Protein AF-A0A1V4Z3J7-F1 (afdb_monomer_lite)

Sequence (208 aa):
MDLIKDIVDILRKDWKLLAAVNVYYFGILLLGGLVALLRPDIQGYWLDVLAMGLKTGTLAPVGTAIEAGQVLNLALQIFRTNLINGTLVYITIPGLAFPPWAPIIGGWRALLWGMAFVVPYGNLTFGKLVFHYLTMLIEGEAYIIAIFACLRQIEALLWPSRFGESSRVTAYVRAIIDNFKLLIVVALILAVGAVYEA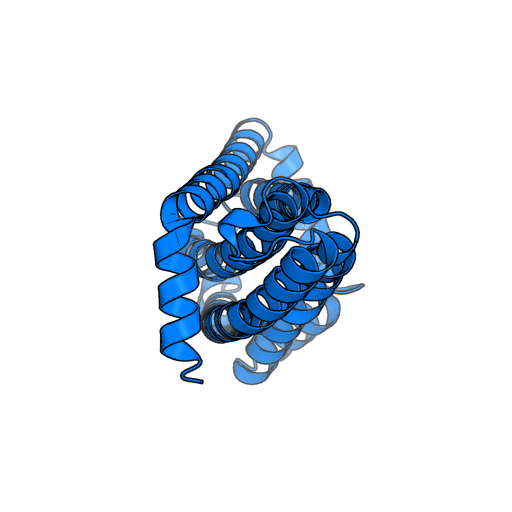LELLFVLMQP

Secondary structure (DSSP, 8-state):
--HHHHHHHHHHHTHHHHHHHHHHHHHHHHHHHHHHHH-HHHHHHHHHHHHHHHHSGGGHHHHHHHHHT-HHHHHHHHHHIIIIIIIIIIIIHHHHH-TTHHHHHHHHHHHHHHHHHSS-BTTB-HHHHHHHHHHHHHHHHHHHHHHHHHHHHHHHHH-GGGGT-S-HHHHHHHHHHHHHHHHHHHHHHHHHHHHHHHHHIIIIIT--

Radius of gyration: 18.12 Å; chains: 1; bounding box: 44×28×52 Å

Structure (mmCIF, N/CA/C/O backbone):
data_AF-A0A1V4Z3J7-F1
#
_entry.id   AF-A0A1V4Z3J7-F1
#
loop_
_atom_site.group_PDB
_atom_site.id
_atom_site.type_symbol
_atom_site.label_atom_id
_atom_site.label_alt_id
_atom_site.label_comp_id
_atom_site.label_asym_id
_atom_site.label_entity_id
_atom_site.label_seq_id
_atom_site.pdbx_PDB_ins_code
_atom_site.Cartn_x
_atom_site.Cartn_y
_atom_site.Cartn_z
_atom_site.occupancy
_atom_site.B_iso_or_equiv
_atom_site.auth_seq_id
_atom_site.auth_comp_id
_atom_site.auth_asym_id
_atom_site.auth_atom_id
_atom_site.pdbx_PDB_model_num
ATOM 1 N N . MET A 1 1 ? 1.601 -10.326 27.339 1.00 63.28 1 MET A N 1
ATOM 2 C CA . MET A 1 1 ? 0.893 -10.146 26.055 1.00 63.28 1 MET A CA 1
ATOM 3 C C . MET A 1 1 ? 1.658 -10.916 25.009 1.00 63.28 1 MET A C 1
ATOM 5 O O . MET A 1 1 ? 2.860 -10.713 24.903 1.00 63.28 1 MET A O 1
ATOM 9 N N . ASP A 1 2 ? 0.990 -11.823 24.311 1.00 90.06 2 ASP A N 1
ATOM 10 C CA . ASP A 1 2 ? 1.578 -12.552 23.192 1.00 90.06 2 ASP A CA 1
ATOM 11 C C . ASP A 1 2 ? 1.195 -11.801 21.912 1.00 90.06 2 ASP A C 1
ATOM 13 O O . ASP A 1 2 ? 0.043 -11.831 21.487 1.00 90.06 2 ASP A O 1
ATOM 17 N N . LEU A 1 3 ? 2.152 -11.057 21.353 1.00 92.44 3 LEU A N 1
ATOM 18 C CA . LEU A 1 3 ? 1.934 -10.198 20.188 1.00 92.44 3 LEU A CA 1
ATOM 19 C C . LEU A 1 3 ? 1.398 -10.985 18.984 1.00 92.44 3 LEU A C 1
ATOM 21 O O . LEU A 1 3 ? 0.527 -10.492 18.270 1.00 92.44 3 LEU A O 1
ATOM 25 N N . ILE A 1 4 ? 1.911 -12.199 18.764 1.00 94.38 4 ILE A N 1
ATOM 26 C CA . ILE A 1 4 ? 1.517 -13.032 17.625 1.00 94.38 4 ILE A CA 1
ATOM 27 C C . ILE A 1 4 ? 0.075 -13.484 17.814 1.00 94.38 4 ILE A C 1
ATOM 29 O O . ILE A 1 4 ? -0.738 -13.351 16.898 1.00 94.38 4 ILE A O 1
ATOM 33 N N . LYS A 1 5 ? -0.257 -13.968 19.014 1.00 95.31 5 LYS A N 1
ATOM 34 C CA . LYS A 1 5 ? -1.626 -14.364 19.344 1.00 95.31 5 LYS A CA 1
ATOM 35 C C . LYS A 1 5 ? -2.605 -13.200 19.174 1.00 95.31 5 LYS A C 1
ATOM 37 O O . LYS A 1 5 ? -3.633 -13.380 18.530 1.00 95.31 5 LYS A O 1
ATOM 42 N N . ASP A 1 6 ? -2.253 -12.010 19.661 1.00 94.88 6 ASP A N 1
ATOM 43 C CA . ASP A 1 6 ? -3.083 -10.808 19.522 1.00 94.88 6 ASP A CA 1
ATOM 44 C C . ASP A 1 6 ? -3.360 -10.470 18.045 1.00 94.88 6 ASP A C 1
ATOM 46 O O . ASP A 1 6 ? -4.502 -10.200 17.675 1.00 94.88 6 ASP A O 1
ATOM 50 N N . ILE A 1 7 ? -2.331 -10.501 17.191 1.00 96.12 7 ILE A N 1
ATOM 51 C CA . ILE A 1 7 ? -2.465 -10.246 15.746 1.00 96.12 7 ILE A CA 1
ATOM 52 C C . ILE A 1 7 ? -3.393 -11.279 15.100 1.00 96.12 7 ILE A C 1
ATOM 54 O O . ILE A 1 7 ? -4.303 -10.916 14.354 1.00 96.12 7 ILE A O 1
ATOM 58 N N . VAL A 1 8 ? -3.188 -12.563 15.397 1.00 96.62 8 VAL A N 1
ATOM 59 C CA . VAL A 1 8 ? -4.016 -13.648 14.853 1.00 96.62 8 VAL A CA 1
ATOM 60 C C . VAL A 1 8 ? -5.472 -13.493 15.291 1.00 96.62 8 VAL A C 1
ATOM 62 O O . VAL A 1 8 ? -6.375 -13.650 14.467 1.00 96.62 8 VAL A O 1
ATOM 65 N N . ASP A 1 9 ? -5.708 -13.147 16.554 1.00 96.25 9 ASP A N 1
ATOM 66 C CA . ASP A 1 9 ? -7.051 -12.941 17.092 1.00 96.25 9 ASP A CA 1
ATOM 67 C C . ASP A 1 9 ? -7.748 -11.744 16.424 1.00 96.25 9 ASP A C 1
ATOM 69 O O . ASP A 1 9 ? -8.924 -11.849 16.066 1.00 96.25 9 ASP A O 1
ATOM 73 N N . ILE A 1 10 ? -7.026 -10.644 16.171 1.00 96.19 10 ILE A N 1
ATOM 74 C CA . ILE A 1 10 ? -7.535 -9.484 15.418 1.00 96.19 10 ILE A CA 1
ATOM 75 C C . ILE A 1 10 ? -7.986 -9.900 14.011 1.00 96.19 10 ILE A C 1
ATOM 77 O O . ILE A 1 10 ? -9.130 -9.643 13.626 1.00 96.19 10 ILE A O 1
ATOM 81 N N . LEU A 1 11 ? -7.108 -10.562 13.250 1.00 96.50 11 LEU A N 1
ATOM 82 C CA . LEU A 1 11 ? -7.391 -10.945 11.862 1.00 96.50 11 LEU A CA 1
ATOM 83 C C . LEU A 1 11 ? -8.537 -11.960 11.774 1.00 96.50 11 LEU A C 1
ATOM 85 O O . LEU A 1 11 ? -9.378 -11.871 10.881 1.00 96.50 11 LEU A O 1
ATOM 89 N N . ARG A 1 12 ? -8.606 -12.908 12.717 1.00 96.38 12 ARG A N 1
ATOM 90 C CA . ARG A 1 12 ? -9.685 -13.905 12.774 1.00 96.38 12 ARG A CA 1
ATOM 91 C C . ARG A 1 12 ? -11.021 -13.295 13.149 1.00 96.38 12 ARG A C 1
ATOM 93 O O . ARG A 1 12 ? -12.036 -13.691 12.586 1.00 96.38 12 ARG A O 1
ATOM 100 N N . LYS A 1 13 ? -11.044 -12.370 14.105 1.00 95.94 13 LYS A N 1
ATOM 101 C CA . LYS A 1 13 ? -12.288 -11.754 14.569 1.00 95.94 13 LYS A CA 1
ATOM 102 C C . LYS A 1 13 ? -12.947 -10.928 13.467 1.00 95.94 13 LYS A C 1
ATOM 104 O O . LYS A 1 13 ? -14.143 -11.082 13.225 1.00 95.94 13 LYS A O 1
ATOM 109 N N . ASP A 1 14 ? -12.150 -10.129 12.764 1.00 96.00 14 ASP A N 1
ATOM 110 C CA . ASP A 1 14 ? -12.637 -9.171 11.769 1.00 96.00 14 ASP A CA 1
ATOM 111 C C . ASP A 1 14 ? -12.357 -9.645 10.324 1.00 96.00 14 ASP A C 1
ATOM 113 O O . ASP A 1 14 ? -12.267 -8.846 9.390 1.00 96.00 14 ASP A O 1
ATOM 117 N N . TRP A 1 15 ? -12.266 -10.966 10.108 1.00 97.06 15 TRP A N 1
ATOM 118 C CA . TRP A 1 15 ? -11.887 -11.574 8.821 1.00 97.06 15 TRP A CA 1
ATOM 119 C C . TRP A 1 15 ? -12.781 -11.150 7.649 1.00 97.06 15 TRP A C 1
ATOM 121 O O . TRP A 1 15 ? -12.315 -11.048 6.519 1.00 97.06 15 TRP A O 1
ATOM 131 N N . LYS A 1 16 ? -14.069 -10.878 7.904 1.00 97.81 16 LYS A N 1
ATOM 132 C CA . LYS A 1 16 ? -15.011 -10.412 6.873 1.00 97.81 16 LYS A CA 1
ATOM 133 C C . LYS A 1 16 ? -14.646 -9.021 6.368 1.00 97.81 16 LYS A C 1
ATOM 135 O O . LYS A 1 16 ? -14.750 -8.769 5.172 1.00 97.81 16 LYS A O 1
ATOM 140 N N . LEU A 1 17 ? -14.217 -8.135 7.269 1.00 97.38 17 LEU A N 1
ATOM 141 C CA . LEU A 1 17 ? -13.738 -6.808 6.896 1.00 97.38 17 LEU A CA 1
ATOM 142 C C . LEU A 1 17 ? -12.433 -6.936 6.107 1.00 97.38 17 LEU A C 1
ATOM 144 O O . LEU A 1 17 ? -12.315 -6.330 5.049 1.00 97.38 17 LEU A O 1
ATOM 148 N N . LEU A 1 18 ? -11.500 -7.783 6.554 1.00 98.38 18 LEU A N 1
ATOM 149 C CA . LEU A 1 18 ? -10.264 -8.057 5.813 1.00 98.38 18 LEU A CA 1
ATOM 150 C C . LEU A 1 18 ? -10.541 -8.594 4.397 1.00 98.38 18 LEU A C 1
ATOM 152 O O . LEU A 1 18 ? -9.946 -8.121 3.430 1.00 98.38 18 LEU A O 1
ATOM 156 N N . ALA A 1 19 ? -11.472 -9.541 4.260 1.00 98.50 19 ALA A N 1
ATOM 157 C CA . ALA A 1 19 ? -11.885 -10.086 2.969 1.00 98.50 19 ALA A CA 1
ATOM 158 C C . ALA A 1 19 ? -12.544 -9.019 2.077 1.00 98.50 19 ALA A C 1
ATOM 160 O O . ALA A 1 19 ? -12.272 -8.958 0.880 1.00 98.50 19 ALA A O 1
ATOM 161 N N . ALA A 1 20 ? -13.369 -8.136 2.647 1.00 98.56 20 ALA A N 1
ATOM 162 C CA . ALA A 1 20 ? -13.967 -7.029 1.906 1.00 98.56 20 ALA A CA 1
ATOM 163 C C . ALA A 1 20 ? -12.911 -6.029 1.406 1.00 98.56 20 ALA A C 1
ATOM 165 O O . ALA A 1 20 ? -12.990 -5.586 0.262 1.00 98.56 20 ALA A O 1
ATOM 166 N N . VAL A 1 21 ? -11.902 -5.707 2.225 1.00 98.56 21 VAL A N 1
ATOM 167 C CA . VAL A 1 21 ? -10.789 -4.826 1.824 1.00 98.56 21 VAL A CA 1
ATOM 168 C C . VAL A 1 21 ? -9.937 -5.473 0.730 1.00 98.56 21 VAL A C 1
ATOM 170 O O . VAL A 1 21 ? -9.532 -4.785 -0.201 1.00 98.56 21 VAL A O 1
ATOM 173 N N . ASN A 1 22 ? -9.735 -6.790 0.788 1.00 98.62 22 ASN A N 1
ATOM 174 C CA . ASN A 1 22 ? -9.095 -7.566 -0.275 1.00 98.62 22 ASN A CA 1
ATOM 175 C C . ASN A 1 22 ? -9.828 -7.425 -1.615 1.00 98.62 22 ASN A C 1
ATOM 177 O O . ASN A 1 22 ? -9.243 -7.005 -2.614 1.00 98.62 22 ASN A O 1
ATOM 181 N N . VAL A 1 23 ? -11.132 -7.729 -1.623 1.00 98.69 23 VAL A N 1
ATOM 182 C CA . VAL A 1 23 ? -11.979 -7.621 -2.823 1.00 98.69 23 VAL A CA 1
ATOM 183 C C . VAL A 1 23 ? -11.981 -6.189 -3.356 1.00 98.69 23 VAL A C 1
ATOM 185 O O . VAL A 1 23 ? -11.879 -5.983 -4.563 1.00 98.69 23 VAL A O 1
ATOM 188 N N . TYR A 1 24 ? -12.054 -5.200 -2.465 1.00 98.75 24 TYR A N 1
ATOM 189 C CA . TYR A 1 24 ? -11.965 -3.786 -2.816 1.00 98.75 24 TYR A CA 1
ATOM 190 C C . TYR A 1 24 ? -10.637 -3.441 -3.504 1.00 98.75 24 TYR A C 1
ATOM 192 O O . TYR A 1 24 ? -10.640 -2.882 -4.600 1.00 98.75 24 TYR A O 1
ATOM 200 N N . TYR A 1 25 ? -9.508 -3.785 -2.883 1.00 98.75 25 TYR A N 1
ATOM 201 C CA . TYR A 1 25 ? -8.184 -3.389 -3.354 1.00 98.75 25 TYR A CA 1
ATOM 202 C C . TYR A 1 25 ? -7.846 -4.042 -4.696 1.00 98.75 25 TYR A C 1
ATOM 204 O O . TYR A 1 25 ? -7.539 -3.347 -5.666 1.00 98.75 25 TYR A O 1
ATOM 212 N N . PHE A 1 26 ? -7.975 -5.369 -4.789 1.00 98.56 26 PHE A N 1
ATOM 213 C CA . PHE A 1 26 ? -7.693 -6.081 -6.035 1.00 98.56 26 PHE A CA 1
ATOM 214 C C . PHE A 1 26 ? -8.744 -5.814 -7.111 1.00 98.56 26 PHE A C 1
ATOM 216 O O . PHE A 1 26 ? -8.402 -5.756 -8.289 1.00 98.56 26 PHE A O 1
ATOM 223 N N . GLY A 1 27 ? -10.001 -5.567 -6.731 1.00 98.62 27 GLY A N 1
ATOM 224 C CA . GLY A 1 27 ? -11.022 -5.100 -7.664 1.00 98.62 27 GLY A CA 1
ATOM 225 C C . GLY A 1 27 ? -10.616 -3.786 -8.333 1.00 98.62 27 GLY A C 1
ATOM 226 O O . GLY A 1 27 ? -10.671 -3.681 -9.556 1.00 98.62 27 GLY A O 1
ATOM 227 N N . ILE A 1 28 ? -10.131 -2.809 -7.560 1.00 98.75 28 ILE A N 1
ATOM 228 C CA . ILE A 1 28 ? -9.648 -1.535 -8.112 1.00 98.75 28 ILE A CA 1
ATOM 229 C C . ILE A 1 28 ? -8.377 -1.714 -8.949 1.00 98.75 28 ILE A C 1
ATOM 231 O O . ILE A 1 28 ? -8.255 -1.089 -10.004 1.00 98.75 28 ILE A O 1
ATOM 235 N N . LEU A 1 29 ? -7.459 -2.586 -8.533 1.00 98.56 29 LEU A N 1
ATOM 236 C CA . LEU A 1 29 ? -6.275 -2.917 -9.326 1.00 98.56 29 LEU A CA 1
ATOM 237 C C . LEU A 1 29 ? -6.661 -3.477 -10.705 1.00 98.56 29 LEU A C 1
ATOM 239 O O . LEU A 1 29 ? -6.147 -3.023 -11.728 1.00 98.56 29 LEU A O 1
ATOM 243 N N . LEU A 1 30 ? -7.627 -4.396 -10.760 1.00 98.44 30 LEU A N 1
ATOM 244 C CA . LEU A 1 30 ? -8.142 -4.932 -12.024 1.00 98.44 30 LEU A CA 1
ATOM 245 C C . LEU A 1 30 ? -8.873 -3.871 -12.855 1.00 98.44 30 LEU A C 1
ATOM 247 O O . LEU A 1 30 ? -8.735 -3.863 -14.078 1.00 98.44 30 LEU A O 1
ATOM 251 N N . LEU A 1 31 ? -9.600 -2.944 -12.221 1.00 98.62 31 LEU A N 1
ATOM 252 C CA . LEU A 1 31 ? -10.184 -1.794 -12.920 1.00 98.62 31 LEU A CA 1
ATOM 253 C C . LEU A 1 31 ? -9.102 -0.909 -13.552 1.00 98.62 31 LEU A C 1
ATOM 255 O O . LEU A 1 31 ? -9.284 -0.450 -14.676 1.00 98.62 31 LEU A O 1
ATOM 259 N N . GLY A 1 32 ? -7.963 -0.713 -12.885 1.00 98.50 32 GLY A N 1
ATOM 260 C CA . GLY A 1 32 ? -6.814 -0.017 -13.467 1.00 98.50 32 GLY A CA 1
ATOM 261 C C . GLY A 1 32 ? -6.273 -0.744 -14.699 1.00 98.50 32 GLY A C 1
ATOM 262 O O . GLY A 1 32 ? -6.056 -0.123 -15.737 1.00 98.50 32 GLY A O 1
ATOM 263 N N . GLY A 1 33 ? -6.154 -2.071 -14.628 1.00 97.94 33 GLY A N 1
ATOM 264 C CA . GLY A 1 33 ? -5.783 -2.893 -15.783 1.00 97.94 33 GLY A CA 1
ATOM 265 C C . GLY A 1 33 ? -6.781 -2.795 -16.939 1.00 97.94 33 GLY A C 1
ATOM 266 O O . GLY A 1 33 ? -6.382 -2.700 -18.097 1.00 97.94 33 GLY A O 1
ATOM 267 N N . LEU A 1 34 ? -8.082 -2.739 -16.642 1.00 98.44 34 LEU A N 1
ATOM 268 C CA . LEU A 1 34 ? -9.118 -2.514 -17.651 1.00 98.44 34 LEU A CA 1
ATOM 269 C C . LEU A 1 34 ? -8.979 -1.136 -18.311 1.00 98.44 34 LEU A C 1
ATOM 271 O O . LEU A 1 34 ? -9.116 -1.029 -19.528 1.00 98.44 34 LEU A O 1
ATOM 275 N N . VAL A 1 35 ? -8.678 -0.090 -17.535 1.00 98.19 35 VAL A N 1
ATOM 276 C CA . VAL A 1 35 ? -8.398 1.244 -18.088 1.00 98.19 35 VAL A CA 1
ATOM 277 C C . VAL A 1 35 ? -7.191 1.190 -19.019 1.00 98.19 35 VAL A C 1
ATOM 279 O O . VAL A 1 35 ? -7.293 1.687 -20.135 1.00 98.19 35 VAL A O 1
ATOM 282 N N . ALA A 1 36 ? -6.095 0.543 -18.619 1.00 97.56 36 ALA A N 1
ATOM 283 C CA . ALA A 1 36 ? -4.916 0.370 -19.467 1.00 97.56 36 ALA A CA 1
ATOM 284 C C . ALA A 1 36 ? -5.222 -0.388 -20.768 1.00 97.56 36 ALA A C 1
ATOM 286 O O . ALA A 1 36 ? -4.792 0.030 -21.842 1.00 97.56 36 ALA A O 1
ATOM 287 N N . LEU A 1 37 ? -6.039 -1.445 -20.695 1.00 97.06 37 LEU A N 1
ATOM 288 C CA . LEU A 1 37 ? -6.469 -2.213 -21.865 1.00 97.06 37 LEU A CA 1
ATOM 289 C C . LEU A 1 37 ? -7.288 -1.365 -22.850 1.00 97.06 37 LEU A C 1
ATOM 291 O O . LEU A 1 37 ? -7.119 -1.481 -24.062 1.00 97.06 37 LEU A O 1
ATOM 295 N N . LEU A 1 38 ? -8.188 -0.524 -22.334 1.00 98.06 38 LEU A N 1
ATOM 296 C CA . LEU A 1 38 ? -9.062 0.330 -23.146 1.00 98.06 38 LEU A CA 1
ATOM 297 C C . LEU A 1 38 ? -8.367 1.615 -23.618 1.00 98.06 38 LEU A C 1
ATOM 299 O O . LEU A 1 38 ? -8.776 2.198 -24.623 1.00 98.06 38 LEU A O 1
ATOM 303 N N . ARG A 1 39 ? -7.352 2.077 -22.882 1.00 97.25 39 ARG A N 1
ATOM 304 C CA . ARG A 1 39 ? -6.619 3.331 -23.101 1.00 97.25 39 ARG A CA 1
ATOM 305 C C . ARG A 1 39 ? -5.108 3.140 -22.909 1.00 97.25 39 ARG A C 1
ATOM 307 O O . ARG A 1 39 ? -4.545 3.630 -21.925 1.00 97.25 39 ARG A O 1
ATOM 314 N N . PRO A 1 40 ? -4.426 2.484 -23.868 1.00 96.00 40 PRO A N 1
ATOM 315 C CA . PRO A 1 40 ? -2.979 2.266 -23.800 1.00 96.00 40 PRO A CA 1
ATOM 316 C C . PRO A 1 40 ? -2.169 3.569 -23.736 1.00 96.00 40 PRO A C 1
ATOM 318 O O . PRO A 1 40 ? -1.080 3.598 -23.173 1.00 96.00 40 PRO A O 1
ATOM 321 N N . ASP A 1 41 ? -2.707 4.670 -24.267 1.00 96.38 41 ASP A N 1
ATOM 322 C CA . ASP A 1 41 ? -2.099 6.000 -24.185 1.00 96.38 41 ASP A CA 1
ATOM 323 C C . ASP A 1 41 ? -1.974 6.504 -22.737 1.00 96.38 41 ASP A C 1
ATOM 325 O O . ASP A 1 41 ? -0.957 7.093 -22.370 1.00 96.38 41 ASP A O 1
ATOM 329 N N . ILE A 1 42 ? -2.971 6.214 -21.893 1.00 95.62 42 ILE A N 1
ATOM 330 C CA . ILE A 1 42 ? -2.948 6.559 -20.465 1.00 95.62 42 ILE A CA 1
ATOM 331 C C . ILE A 1 42 ? -1.915 5.702 -19.730 1.00 95.62 42 ILE A C 1
ATOM 333 O O . ILE A 1 42 ? -1.179 6.222 -18.891 1.00 95.62 42 ILE A O 1
ATOM 337 N N . GLN A 1 43 ? -1.831 4.409 -20.059 1.00 97.19 43 GLN A N 1
ATOM 338 C CA . GLN A 1 43 ? -0.808 3.526 -19.500 1.00 97.19 43 GLN A CA 1
ATOM 339 C C . GLN A 1 43 ? 0.601 4.015 -19.854 1.00 97.19 43 GLN A C 1
ATOM 341 O O . GLN A 1 43 ? 1.438 4.138 -18.961 1.00 97.19 43 GLN A O 1
ATOM 346 N N . GLY A 1 44 ? 0.851 4.341 -21.127 1.00 96.19 44 GLY A N 1
ATOM 347 C CA . GLY A 1 44 ? 2.132 4.883 -21.582 1.00 96.19 44 GLY A CA 1
ATOM 348 C C . GLY A 1 44 ? 2.515 6.167 -20.848 1.00 96.19 44 GLY A C 1
ATOM 349 O O . GLY A 1 44 ? 3.598 6.241 -20.273 1.00 96.19 44 GLY A O 1
ATOM 350 N N . TYR A 1 45 ? 1.590 7.130 -20.769 1.00 96.00 45 TYR A N 1
ATOM 351 C CA . TYR A 1 45 ? 1.797 8.362 -20.003 1.00 96.00 45 TYR A CA 1
ATOM 352 C C . TYR A 1 45 ? 2.148 8.082 -18.536 1.00 96.00 45 TYR A C 1
ATOM 354 O O . TYR A 1 45 ? 3.050 8.700 -17.972 1.00 96.00 45 TYR A O 1
ATOM 362 N N . TRP A 1 46 ? 1.446 7.145 -17.900 1.00 95.12 46 TRP A N 1
ATOM 363 C CA . TRP A 1 46 ? 1.690 6.829 -16.499 1.00 95.12 46 TRP A CA 1
ATOM 364 C C . TRP A 1 46 ? 3.041 6.134 -16.275 1.00 95.12 46 TRP A C 1
ATOM 366 O O . TRP A 1 46 ? 3.738 6.448 -15.309 1.00 95.12 46 TRP A O 1
ATOM 376 N N . LEU A 1 47 ? 3.458 5.257 -17.191 1.00 95.25 47 LEU A N 1
ATOM 377 C CA . LEU A 1 47 ? 4.802 4.673 -17.179 1.00 95.25 47 LEU A CA 1
ATOM 378 C C . LEU A 1 47 ? 5.889 5.748 -17.341 1.00 95.25 47 LEU A C 1
ATOM 380 O O . LEU A 1 47 ? 6.898 5.692 -16.637 1.00 95.25 47 LEU A O 1
ATOM 384 N N . ASP A 1 48 ? 5.666 6.766 -18.177 1.00 95.25 48 ASP A N 1
ATOM 385 C CA . ASP A 1 48 ? 6.585 7.905 -18.310 1.00 95.25 48 ASP A CA 1
ATOM 386 C C . ASP A 1 48 ? 6.671 8.729 -17.014 1.00 95.25 48 ASP A C 1
ATOM 388 O O . ASP A 1 48 ? 7.762 9.129 -16.594 1.00 95.25 48 ASP A O 1
ATOM 392 N N . VAL A 1 49 ? 5.539 8.941 -16.332 1.00 94.88 49 VAL A N 1
ATOM 393 C CA . VAL A 1 49 ? 5.505 9.602 -15.015 1.00 94.88 49 VAL A CA 1
ATOM 394 C C . VAL A 1 49 ? 6.287 8.794 -13.974 1.00 94.88 49 VAL A C 1
ATOM 396 O O . VAL A 1 49 ? 7.070 9.373 -13.217 1.00 94.88 49 VAL A O 1
ATOM 399 N N . LEU A 1 50 ? 6.140 7.465 -13.951 1.00 93.62 50 LEU A N 1
ATOM 400 C CA . LEU A 1 50 ? 6.914 6.592 -13.061 1.00 93.62 50 LEU A CA 1
ATOM 401 C C . LEU A 1 50 ? 8.416 6.653 -13.375 1.00 93.62 50 LEU A C 1
ATOM 403 O O . LEU A 1 50 ? 9.228 6.810 -12.460 1.00 93.62 50 LEU A O 1
ATOM 407 N N . ALA A 1 51 ? 8.791 6.610 -14.655 1.00 93.38 51 ALA A N 1
ATOM 408 C CA . ALA A 1 51 ? 10.182 6.731 -15.086 1.00 93.38 51 ALA A CA 1
ATOM 409 C C . ALA A 1 51 ? 10.792 8.093 -14.704 1.00 93.38 51 ALA A C 1
ATOM 411 O O . ALA A 1 51 ? 11.957 8.165 -14.306 1.00 93.38 51 ALA A O 1
ATOM 412 N N . MET A 1 52 ? 10.013 9.176 -14.773 1.00 95.56 52 MET A N 1
ATOM 413 C CA . MET A 1 52 ? 10.429 10.497 -14.293 1.00 95.56 52 MET A CA 1
ATOM 414 C C . MET A 1 52 ? 10.573 10.537 -12.766 1.00 95.56 52 MET A C 1
ATOM 416 O O . MET A 1 52 ? 11.530 11.128 -12.257 1.00 95.56 52 MET A O 1
ATOM 420 N N . GLY A 1 53 ? 9.678 9.867 -12.036 1.00 94.12 53 GLY A N 1
ATOM 421 C CA . GLY A 1 53 ? 9.765 9.704 -10.584 1.00 94.12 53 GLY A CA 1
ATOM 422 C C . GLY A 1 53 ? 11.027 8.958 -10.136 1.00 94.12 53 GLY A C 1
ATOM 423 O O . GLY A 1 53 ? 11.637 9.309 -9.130 1.00 94.12 53 GLY A O 1
ATOM 424 N N . LEU A 1 54 ? 11.483 7.962 -10.897 1.00 94.75 54 LEU A N 1
ATOM 425 C CA . LEU A 1 54 ? 12.751 7.276 -10.611 1.00 94.75 54 LEU A CA 1
ATOM 426 C C . LEU A 1 54 ? 13.975 8.182 -10.801 1.00 94.75 54 LEU A C 1
ATOM 428 O O . LEU A 1 54 ? 15.020 7.924 -10.217 1.00 94.75 54 LEU A O 1
ATOM 432 N N . LYS A 1 55 ? 13.857 9.258 -11.581 1.00 95.56 55 LYS A N 1
ATOM 433 C CA . LYS A 1 55 ? 14.932 10.244 -11.766 1.00 95.56 55 LYS A CA 1
ATOM 434 C C . LYS A 1 55 ? 14.843 11.399 -10.771 1.00 95.56 55 LYS A C 1
ATOM 436 O O . LYS A 1 55 ? 15.851 12.027 -10.464 1.00 95.56 55 LYS A O 1
ATOM 441 N N . THR A 1 56 ? 13.639 11.720 -10.296 1.00 93.12 56 THR A N 1
ATOM 442 C CA . THR A 1 56 ? 13.364 12.932 -9.512 1.00 93.12 56 THR A CA 1
ATOM 443 C C . THR A 1 56 ? 12.268 12.717 -8.468 1.00 93.12 56 THR A C 1
ATOM 445 O O . THR A 1 56 ? 11.336 11.948 -8.661 1.00 93.12 56 THR A O 1
ATOM 448 N N . GLY A 1 57 ? 12.328 13.437 -7.348 1.00 89.94 57 GLY A N 1
ATOM 449 C CA . GLY A 1 57 ? 11.299 13.349 -6.308 1.00 89.94 57 GLY A CA 1
ATOM 450 C C . GLY A 1 57 ? 11.472 12.140 -5.385 1.00 89.94 57 GLY A C 1
ATOM 451 O O . GLY A 1 57 ? 12.588 11.712 -5.101 1.00 89.94 57 GLY A O 1
ATOM 452 N N . THR A 1 58 ? 10.365 11.611 -4.859 1.00 89.38 58 THR A N 1
ATOM 453 C CA . THR A 1 58 ? 10.388 10.625 -3.761 1.00 89.38 58 THR A CA 1
ATOM 454 C C . THR A 1 58 ? 10.855 9.230 -4.170 1.00 89.38 58 THR A C 1
ATOM 456 O O . THR A 1 58 ? 11.251 8.467 -3.293 1.00 89.38 58 THR A O 1
ATOM 459 N N . LEU A 1 59 ? 10.810 8.887 -5.464 1.00 93.38 59 LEU A N 1
ATOM 460 C CA . LEU A 1 59 ? 11.296 7.601 -5.986 1.00 93.38 59 LEU A CA 1
ATOM 461 C C . LEU A 1 59 ? 12.740 7.680 -6.510 1.00 93.38 59 LEU A C 1
ATOM 463 O O . LEU A 1 59 ? 13.325 6.642 -6.812 1.00 93.38 59 LEU A O 1
ATOM 467 N N . ALA A 1 60 ? 13.348 8.872 -6.551 1.00 95.94 60 ALA A N 1
ATOM 468 C CA . ALA A 1 60 ? 14.711 9.055 -7.044 1.00 95.94 60 ALA A CA 1
ATOM 469 C C . ALA A 1 60 ? 15.754 8.149 -6.358 1.00 95.94 60 ALA A C 1
ATOM 471 O O . ALA A 1 60 ? 16.578 7.564 -7.059 1.00 95.94 60 ALA A O 1
ATOM 472 N N . PRO A 1 61 ? 15.707 7.925 -5.025 1.00 95.81 61 PRO A N 1
ATOM 473 C CA . PRO A 1 61 ? 16.632 6.996 -4.374 1.00 95.81 61 PRO A CA 1
ATOM 474 C C . PRO A 1 61 ? 16.528 5.553 -4.890 1.00 95.81 61 PRO A C 1
ATOM 476 O O . PRO A 1 61 ? 17.537 4.852 -4.933 1.00 95.81 61 PRO A O 1
ATOM 479 N N . VAL A 1 62 ? 15.330 5.109 -5.293 1.00 95.56 62 VAL A N 1
ATOM 480 C CA . VAL A 1 62 ? 15.117 3.782 -5.892 1.00 95.56 62 VAL A CA 1
ATOM 481 C C . VAL A 1 62 ? 15.774 3.729 -7.271 1.00 95.56 62 VAL A C 1
ATOM 483 O O . VAL A 1 62 ? 16.509 2.786 -7.547 1.00 95.56 62 VAL A O 1
ATOM 486 N N . GLY A 1 63 ? 15.601 4.767 -8.099 1.00 94.94 63 GLY A N 1
ATOM 487 C CA . GLY A 1 63 ? 16.265 4.873 -9.404 1.00 94.94 63 GLY A CA 1
ATOM 488 C C . GLY A 1 63 ? 17.792 4.870 -9.309 1.00 94.94 63 GLY A C 1
ATOM 489 O O . GLY A 1 63 ? 18.450 4.103 -10.004 1.00 94.94 63 GLY A O 1
ATOM 490 N N . THR A 1 64 ? 18.368 5.630 -8.374 1.00 95.69 64 THR A N 1
ATOM 491 C CA . THR A 1 64 ? 19.820 5.589 -8.120 1.00 95.69 64 THR A CA 1
ATOM 492 C C . THR A 1 64 ? 20.287 4.203 -7.658 1.00 95.69 64 THR A C 1
ATOM 494 O O . THR A 1 64 ? 21.366 3.749 -8.034 1.00 95.69 64 THR A O 1
ATOM 497 N N . ALA A 1 65 ? 19.492 3.501 -6.844 1.00 95.69 65 ALA A N 1
ATOM 498 C CA . ALA A 1 65 ? 19.838 2.157 -6.383 1.00 95.69 65 ALA A CA 1
ATOM 499 C C . ALA A 1 65 ? 19.736 1.097 -7.495 1.00 95.69 65 ALA A C 1
ATOM 501 O O . ALA A 1 65 ? 20.548 0.170 -7.517 1.00 95.69 65 ALA A O 1
ATOM 502 N N . ILE A 1 66 ? 18.787 1.261 -8.422 1.00 94.88 66 ILE A N 1
ATOM 503 C CA . ILE A 1 66 ? 18.691 0.487 -9.665 1.00 94.88 66 ILE A CA 1
ATOM 504 C C . ILE A 1 66 ? 19.973 0.652 -10.486 1.00 94.88 66 ILE A C 1
ATOM 506 O O . ILE A 1 66 ? 20.603 -0.344 -10.833 1.00 94.88 66 ILE A O 1
ATOM 510 N N . GLU A 1 67 ? 20.390 1.895 -10.748 1.00 94.19 67 GLU A N 1
ATOM 511 C CA . GLU A 1 67 ? 21.596 2.196 -11.535 1.00 94.19 67 GLU A CA 1
ATOM 512 C C . GLU A 1 67 ? 22.865 1.623 -10.889 1.00 94.19 67 GLU A C 1
ATOM 514 O O . GLU A 1 67 ? 23.766 1.153 -11.581 1.00 94.19 67 GLU A O 1
ATOM 519 N N . ALA A 1 68 ? 22.921 1.610 -9.555 1.00 94.56 68 ALA A N 1
ATOM 520 C CA . ALA A 1 68 ? 24.022 1.011 -8.810 1.00 94.56 68 ALA A CA 1
ATOM 521 C C . ALA A 1 68 ? 24.064 -0.530 -8.897 1.00 94.56 68 ALA A C 1
ATOM 523 O O . ALA A 1 68 ? 25.096 -1.121 -8.576 1.00 94.56 68 ALA A O 1
ATOM 524 N N . GLY A 1 69 ? 22.963 -1.194 -9.273 1.00 92.56 69 GLY A N 1
ATOM 525 C CA . GLY A 1 69 ? 22.891 -2.650 -9.454 1.00 92.56 69 GLY A CA 1
ATOM 526 C C . GLY A 1 69 ? 23.039 -3.481 -8.172 1.00 92.56 69 GLY A C 1
ATOM 527 O O . GLY A 1 69 ? 23.295 -4.683 -8.237 1.00 92.56 69 GLY A O 1
ATOM 528 N N . GLN A 1 70 ? 22.911 -2.869 -6.990 1.00 94.38 70 GLN A N 1
ATOM 529 C CA . GLN A 1 70 ? 23.111 -3.541 -5.702 1.00 94.38 70 GLN A CA 1
ATOM 530 C C . GLN A 1 7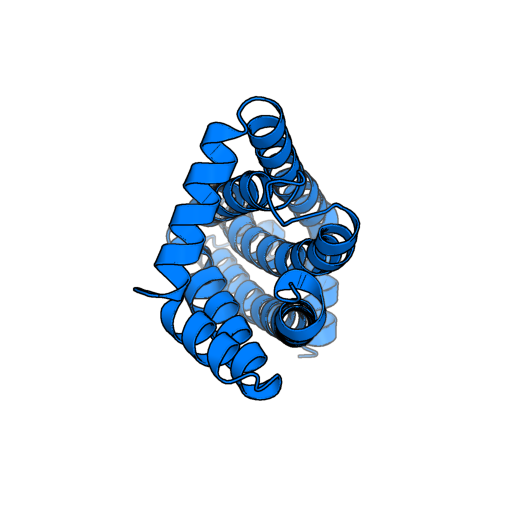0 ? 21.774 -3.955 -5.079 1.00 94.38 70 GLN A C 1
ATOM 532 O O . GLN A 1 70 ? 21.063 -3.117 -4.522 1.00 94.38 70 GLN A O 1
ATOM 537 N N . VAL A 1 71 ? 21.478 -5.260 -5.096 1.00 96.44 71 VAL A N 1
ATOM 538 C CA . VAL A 1 71 ? 20.213 -5.845 -4.602 1.00 96.44 71 VAL A CA 1
ATOM 539 C C . VAL A 1 71 ? 19.852 -5.359 -3.196 1.00 96.44 71 VAL A C 1
ATOM 541 O O . VAL A 1 71 ? 18.731 -4.918 -2.972 1.00 96.44 71 VAL A O 1
ATOM 544 N N . LEU A 1 72 ? 20.796 -5.401 -2.246 1.00 97.44 72 LEU A N 1
ATOM 545 C CA . LEU A 1 72 ? 20.520 -5.014 -0.858 1.00 97.44 72 LEU A CA 1
ATOM 546 C C . LEU A 1 72 ? 20.155 -3.530 -0.737 1.00 97.44 72 LEU A C 1
ATOM 548 O O . LEU A 1 72 ? 19.198 -3.191 -0.046 1.00 97.44 72 LEU A O 1
ATOM 552 N N . ASN A 1 73 ? 20.896 -2.644 -1.409 1.00 97.56 73 ASN A N 1
ATOM 553 C CA . ASN A 1 73 ? 20.594 -1.214 -1.385 1.00 97.56 73 ASN A CA 1
ATOM 554 C C . ASN A 1 73 ? 19.230 -0.941 -2.033 1.00 97.56 73 ASN A C 1
ATOM 556 O O . ASN A 1 73 ? 18.420 -0.216 -1.461 1.00 97.56 73 ASN A O 1
ATOM 560 N N . LEU A 1 74 ? 18.943 -1.569 -3.176 1.00 98.00 74 LEU A N 1
ATOM 561 C CA . LEU A 1 74 ? 17.658 -1.427 -3.855 1.00 98.00 74 LEU A CA 1
ATOM 562 C C . LEU A 1 74 ? 16.491 -1.902 -2.977 1.00 98.00 74 LEU A C 1
ATOM 564 O O . LEU A 1 74 ? 15.545 -1.144 -2.772 1.00 98.00 74 LEU A O 1
ATOM 568 N N . ALA A 1 75 ? 16.602 -3.087 -2.373 1.00 98.44 75 ALA A N 1
ATOM 569 C CA . ALA A 1 75 ? 15.597 -3.610 -1.450 1.00 98.44 75 ALA A CA 1
ATOM 570 C C . ALA A 1 75 ? 15.365 -2.662 -0.262 1.00 98.44 75 ALA A C 1
ATOM 572 O O . ALA A 1 75 ? 14.226 -2.408 0.119 1.00 98.44 75 ALA A O 1
ATOM 573 N N . LEU A 1 76 ? 16.425 -2.070 0.301 1.00 98.31 76 LEU A N 1
ATOM 574 C CA . LEU A 1 76 ? 16.291 -1.089 1.382 1.00 98.31 76 LEU A CA 1
ATOM 575 C C . LEU A 1 76 ? 15.552 0.179 0.933 1.00 98.31 76 LEU A C 1
ATOM 577 O O . LEU A 1 76 ? 14.720 0.688 1.689 1.00 98.31 76 LEU A O 1
ATOM 581 N N . GLN A 1 77 ? 15.823 0.693 -0.273 1.00 98.19 77 GLN A N 1
ATOM 582 C CA . GLN A 1 77 ? 15.125 1.879 -0.783 1.00 98.19 77 GLN A CA 1
ATOM 583 C C . GLN A 1 77 ? 13.653 1.588 -1.094 1.00 98.19 77 GLN A C 1
ATOM 585 O O . GLN A 1 77 ? 12.797 2.405 -0.745 1.00 98.19 77 GLN A O 1
ATOM 590 N N . ILE A 1 78 ? 13.348 0.431 -1.689 1.00 97.88 78 ILE A N 1
ATOM 591 C CA . ILE A 1 78 ? 11.974 -0.027 -1.943 1.00 97.88 78 ILE A CA 1
ATOM 592 C C . ILE A 1 78 ? 11.221 -0.171 -0.618 1.00 97.88 78 ILE A C 1
ATOM 594 O O . ILE A 1 78 ? 10.205 0.494 -0.408 1.00 97.88 78 ILE A O 1
ATOM 598 N N . PHE A 1 79 ? 11.777 -0.933 0.330 1.00 98.56 79 PHE A N 1
ATOM 599 C CA . PHE A 1 79 ? 11.188 -1.139 1.651 1.00 98.56 79 PHE A CA 1
ATOM 600 C C . PHE A 1 79 ? 10.909 0.188 2.360 1.00 98.56 79 PHE A C 1
ATOM 602 O O . PHE A 1 79 ? 9.793 0.434 2.823 1.00 98.56 79 PHE A O 1
ATOM 609 N N . ARG A 1 80 ? 11.905 1.081 2.409 1.00 98.00 80 ARG A N 1
ATOM 610 C CA . ARG A 1 80 ? 11.764 2.406 3.021 1.00 98.00 80 ARG A CA 1
ATOM 611 C C . ARG A 1 80 ? 10.656 3.209 2.349 1.00 98.00 80 ARG A C 1
ATOM 613 O O . ARG A 1 80 ? 9.860 3.841 3.040 1.00 98.00 80 ARG A O 1
ATOM 620 N N . THR A 1 81 ? 10.609 3.205 1.022 1.00 97.12 81 THR A N 1
ATOM 621 C CA . THR A 1 81 ? 9.626 3.967 0.250 1.00 97.12 81 THR A CA 1
ATOM 622 C C . THR A 1 81 ? 8.217 3.441 0.499 1.00 97.12 81 THR A C 1
ATOM 624 O O . THR A 1 81 ? 7.313 4.226 0.794 1.00 97.12 81 THR A O 1
ATOM 627 N N . ASN A 1 82 ? 8.026 2.125 0.453 1.00 97.81 82 ASN A N 1
ATOM 628 C CA . ASN A 1 82 ? 6.718 1.503 0.626 1.00 97.81 82 ASN A CA 1
ATOM 629 C C . ASN A 1 82 ? 6.231 1.540 2.079 1.00 97.81 82 ASN A C 1
ATOM 631 O O . ASN A 1 82 ? 5.044 1.795 2.310 1.00 97.81 82 ASN A O 1
ATOM 635 N N . LEU A 1 83 ? 7.121 1.378 3.061 1.00 98.38 83 LEU A N 1
ATOM 636 C CA . LEU A 1 83 ? 6.758 1.486 4.472 1.00 98.38 83 LEU A CA 1
ATOM 637 C C . LEU A 1 83 ? 6.529 2.945 4.880 1.00 98.38 83 LEU A C 1
ATOM 639 O O . LEU A 1 83 ? 5.469 3.278 5.401 1.00 98.38 83 LEU A O 1
ATOM 643 N N . ILE A 1 84 ? 7.486 3.841 4.637 1.00 97.69 84 ILE A N 1
ATOM 644 C CA . ILE A 1 84 ? 7.378 5.222 5.121 1.00 97.69 84 ILE A CA 1
ATOM 645 C C . ILE A 1 84 ? 6.382 6.005 4.274 1.00 97.69 84 ILE A C 1
ATOM 647 O O . ILE A 1 84 ? 5.392 6.499 4.806 1.00 97.69 84 ILE A O 1
ATOM 651 N N . ASN A 1 85 ? 6.615 6.115 2.966 1.00 95.44 85 ASN A N 1
ATOM 652 C CA . ASN A 1 85 ? 5.777 6.963 2.122 1.00 95.44 85 ASN A CA 1
ATOM 653 C C . ASN A 1 85 ? 4.441 6.267 1.856 1.00 95.44 85 ASN A C 1
ATOM 655 O O . ASN A 1 85 ? 3.388 6.790 2.215 1.00 95.44 85 ASN A O 1
ATOM 659 N N . GLY A 1 86 ? 4.495 5.059 1.286 1.00 95.31 86 GLY A N 1
ATOM 660 C CA . GLY A 1 86 ? 3.307 4.308 0.881 1.00 95.31 86 GLY A CA 1
ATOM 661 C C . GLY A 1 86 ? 2.360 4.004 2.042 1.00 95.31 86 GLY A C 1
ATOM 662 O O . GLY A 1 86 ? 1.160 4.238 1.929 1.00 95.31 86 GLY A O 1
ATOM 663 N N . THR A 1 87 ? 2.893 3.519 3.165 1.00 98.00 87 THR A N 1
ATOM 664 C CA . THR A 1 87 ? 2.072 3.026 4.280 1.00 98.00 87 THR A CA 1
ATOM 665 C C . THR A 1 87 ? 1.863 4.073 5.364 1.00 98.00 87 THR A C 1
ATOM 667 O O . THR A 1 87 ? 0.720 4.359 5.719 1.00 98.00 87 THR A O 1
ATOM 670 N N . LEU A 1 88 ? 2.927 4.645 5.934 1.00 98.06 88 LEU A N 1
ATOM 671 C CA . LEU A 1 88 ? 2.786 5.524 7.098 1.00 98.06 88 LEU A CA 1
ATOM 672 C C . LEU A 1 88 ? 2.261 6.906 6.709 1.00 98.06 88 LEU A C 1
ATOM 674 O O . LEU A 1 88 ? 1.232 7.331 7.230 1.00 98.06 88 LEU A O 1
ATOM 678 N N . VAL A 1 89 ? 2.943 7.589 5.789 1.00 97.69 89 VAL A N 1
ATOM 679 C CA . VAL A 1 89 ? 2.634 8.975 5.408 1.00 97.69 89 VAL A CA 1
ATOM 680 C C . VAL A 1 89 ? 1.321 9.061 4.642 1.00 97.69 89 VAL A C 1
ATOM 682 O O . VAL A 1 89 ? 0.495 9.914 4.959 1.00 97.69 89 VAL A O 1
ATOM 685 N N . TYR A 1 90 ? 1.110 8.194 3.649 1.00 97.12 90 TYR A N 1
ATOM 686 C CA . TYR A 1 90 ? -0.054 8.320 2.773 1.00 97.12 90 TYR A CA 1
ATOM 687 C C . TYR A 1 90 ? -1.307 7.602 3.269 1.00 97.12 90 TYR A C 1
ATOM 689 O O . TYR A 1 90 ? -2.399 8.082 2.979 1.00 97.12 90 TYR A O 1
ATOM 697 N N . ILE A 1 91 ? -1.191 6.497 4.011 1.00 98.12 91 ILE A N 1
ATOM 698 C CA . ILE A 1 91 ? -2.358 5.694 4.418 1.00 98.12 91 ILE A CA 1
ATOM 699 C C . ILE A 1 91 ? -2.619 5.836 5.916 1.00 98.12 91 ILE A C 1
ATOM 701 O O . ILE A 1 91 ? -3.686 6.295 6.323 1.00 98.12 91 ILE A O 1
ATOM 705 N N . THR A 1 92 ? -1.645 5.459 6.741 1.00 97.75 92 THR A N 1
ATOM 706 C CA . THR A 1 92 ? -1.878 5.200 8.162 1.00 97.75 92 THR A CA 1
ATOM 707 C C . THR A 1 92 ? -2.058 6.486 8.949 1.00 97.75 92 THR A C 1
ATOM 709 O O . THR A 1 92 ? -3.092 6.643 9.586 1.00 97.75 92 THR A O 1
ATOM 712 N N . ILE A 1 93 ? -1.097 7.417 8.893 1.00 97.94 93 ILE A N 1
ATOM 713 C CA . ILE A 1 93 ? -1.117 8.648 9.701 1.00 97.94 93 ILE A CA 1
ATOM 714 C C . ILE A 1 93 ? -2.364 9.493 9.408 1.00 97.94 93 ILE A C 1
ATOM 716 O O . ILE A 1 93 ? -3.067 9.826 10.364 1.00 97.94 93 ILE A O 1
ATOM 720 N N . PRO A 1 94 ? -2.715 9.809 8.145 1.00 97.81 94 PRO A N 1
ATOM 721 C CA . PRO A 1 94 ? -3.941 10.555 7.888 1.00 97.81 94 PRO A CA 1
ATOM 722 C C . PRO A 1 94 ? -5.186 9.703 8.178 1.00 97.81 94 PRO A C 1
ATOM 724 O O . PRO A 1 94 ? -6.191 10.234 8.645 1.00 97.81 94 PRO A O 1
ATOM 727 N N . GLY A 1 95 ? -5.102 8.377 8.002 1.00 97.31 95 GLY A N 1
ATOM 728 C CA . GLY A 1 95 ? -6.138 7.425 8.404 1.00 97.31 95 GLY A CA 1
ATOM 729 C C . GLY A 1 95 ? -6.428 7.426 9.909 1.00 97.31 95 GLY A C 1
ATOM 730 O O . GLY A 1 95 ? -7.580 7.257 10.289 1.00 97.31 95 GLY A O 1
ATOM 731 N N . LEU A 1 96 ? -5.435 7.700 10.766 1.00 96.12 96 LEU A N 1
ATOM 732 C CA . LEU A 1 96 ? -5.645 7.869 12.213 1.00 96.12 96 LEU A CA 1
ATOM 733 C C . LEU A 1 96 ? -6.489 9.105 12.553 1.00 96.12 96 LEU A C 1
ATOM 735 O O . LEU A 1 96 ? -7.053 9.171 13.643 1.00 96.12 96 LEU A O 1
ATOM 739 N N . ALA A 1 97 ? -6.539 10.104 11.669 1.00 95.50 97 ALA A N 1
ATOM 740 C CA . ALA A 1 97 ? -7.369 11.295 11.841 1.00 95.50 97 ALA A CA 1
ATOM 741 C C . ALA A 1 97 ? -8.724 11.144 11.134 1.00 95.50 97 ALA A C 1
ATOM 743 O O . ALA A 1 97 ? -9.758 11.546 11.666 1.00 95.50 97 ALA A O 1
ATOM 744 N N . PHE A 1 98 ? -8.718 10.545 9.943 1.00 97.12 98 PHE A N 1
ATOM 745 C CA . PHE A 1 98 ? -9.897 10.319 9.119 1.00 97.12 98 PHE A CA 1
ATOM 746 C C . PHE A 1 98 ? -9.834 8.920 8.486 1.00 97.12 98 PHE A C 1
ATOM 748 O O . PHE A 1 98 ? -9.330 8.773 7.374 1.00 97.12 98 PHE A O 1
ATOM 755 N N . PRO A 1 99 ? -10.362 7.874 9.148 1.00 96.56 99 PRO A N 1
ATOM 756 C CA . PRO A 1 99 ? -10.224 6.492 8.682 1.00 96.56 99 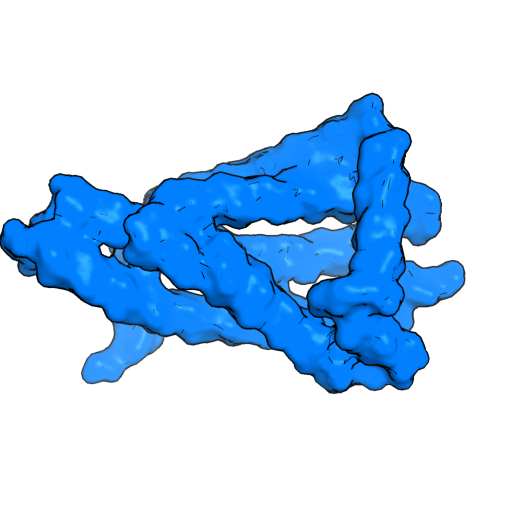PRO A CA 1
ATOM 757 C C . PRO A 1 99 ? -10.658 6.199 7.233 1.00 96.56 99 PRO A C 1
ATOM 759 O O . PRO A 1 99 ? -9.980 5.401 6.581 1.00 96.56 99 PRO A O 1
ATOM 762 N N . PRO A 1 100 ? -11.706 6.839 6.664 1.00 97.12 100 PRO A N 1
ATOM 763 C CA . PRO A 1 100 ? -12.045 6.668 5.247 1.00 97.12 100 PRO A CA 1
ATOM 764 C C . PRO A 1 100 ? -10.956 7.135 4.268 1.00 97.12 100 PRO A C 1
ATOM 766 O O . PRO A 1 100 ? -11.001 6.768 3.097 1.00 97.12 100 PRO A O 1
ATOM 769 N N . TRP A 1 101 ? -9.960 7.902 4.719 1.00 98.06 101 TRP A N 1
ATOM 770 C CA . TRP A 1 101 ? -8.791 8.270 3.919 1.00 98.06 101 TRP A CA 1
ATOM 771 C C . TRP A 1 101 ? -8.022 7.051 3.403 1.00 98.06 101 TRP A C 1
ATOM 773 O O . TRP A 1 101 ? -7.605 7.018 2.245 1.00 98.06 101 TRP A O 1
ATOM 783 N N . ALA A 1 102 ? -7.856 6.040 4.260 1.00 98.31 102 ALA A N 1
ATOM 784 C CA . ALA A 1 102 ? -7.046 4.868 3.969 1.00 98.31 102 ALA A CA 1
ATOM 785 C C . ALA A 1 102 ? -7.518 4.104 2.718 1.00 98.31 102 ALA A C 1
ATOM 787 O O . ALA A 1 102 ? -6.696 3.922 1.817 1.00 98.31 102 ALA A O 1
ATOM 788 N N . PRO A 1 103 ? -8.801 3.698 2.582 1.00 98.44 103 PRO A N 1
ATOM 789 C CA . PRO A 1 103 ? -9.258 3.067 1.349 1.00 98.44 103 PRO A CA 1
ATOM 790 C C . PRO A 1 103 ? -9.196 4.021 0.152 1.00 98.44 103 PRO A C 1
ATOM 792 O O . PRO A 1 103 ? -8.804 3.572 -0.912 1.00 98.44 103 PRO A O 1
ATOM 795 N N . ILE A 1 104 ? -9.489 5.321 0.298 1.00 98.50 104 ILE A N 1
ATOM 796 C CA . ILE A 1 104 ? -9.439 6.272 -0.831 1.00 98.50 104 ILE A CA 1
ATOM 797 C C . ILE A 1 104 ? -8.038 6.317 -1.452 1.00 98.50 104 ILE A C 1
ATOM 799 O O . ILE A 1 104 ? -7.887 6.123 -2.658 1.00 98.50 104 ILE A O 1
ATOM 803 N N . ILE A 1 105 ? -7.007 6.542 -0.634 1.00 98.25 105 ILE A N 1
ATOM 804 C CA . ILE A 1 105 ? -5.628 6.639 -1.126 1.00 98.25 105 ILE A CA 1
ATOM 805 C C . ILE A 1 105 ? -5.059 5.271 -1.498 1.00 98.25 105 ILE A C 1
ATOM 807 O O . ILE A 1 105 ? -4.387 5.146 -2.523 1.00 98.25 105 ILE A O 1
ATOM 811 N N . GLY A 1 106 ? -5.353 4.234 -0.713 1.00 98.19 106 GLY A N 1
ATOM 812 C CA . GLY A 1 106 ? -4.941 2.868 -1.025 1.00 98.19 106 GLY A CA 1
ATOM 813 C C . GLY A 1 106 ? -5.537 2.364 -2.341 1.00 98.19 106 GLY A C 1
ATOM 814 O O . GLY A 1 106 ? -4.820 1.800 -3.163 1.00 98.19 106 GLY A O 1
ATOM 815 N N . GLY A 1 107 ? -6.820 2.639 -2.579 1.00 98.50 107 GLY A N 1
ATOM 816 C CA . GLY A 1 107 ? -7.517 2.338 -3.825 1.00 98.50 107 GLY A CA 1
ATOM 817 C C . GLY A 1 107 ? -6.984 3.159 -4.995 1.00 98.50 107 GLY A C 1
ATOM 818 O O . GLY A 1 107 ? -6.705 2.598 -6.049 1.00 98.50 107 GLY A O 1
ATOM 819 N N . TRP A 1 108 ? -6.745 4.462 -4.815 1.00 98.38 108 TRP A N 1
ATOM 820 C CA . TRP A 1 108 ? -6.093 5.279 -5.845 1.00 98.38 108 TRP A CA 1
ATOM 821 C C . TRP A 1 108 ? -4.734 4.698 -6.259 1.00 98.38 108 TRP A C 1
ATOM 823 O O . TRP A 1 108 ? -4.455 4.549 -7.446 1.00 98.38 108 TRP A O 1
ATOM 833 N N . ARG A 1 109 ? -3.910 4.285 -5.292 1.00 96.94 109 ARG A N 1
ATOM 834 C CA . ARG A 1 109 ? -2.628 3.625 -5.566 1.00 96.94 109 ARG A CA 1
ATOM 835 C C . ARG A 1 109 ? -2.810 2.283 -6.286 1.00 96.94 109 ARG A C 1
ATOM 837 O O . ARG A 1 109 ? -2.112 2.047 -7.267 1.00 96.94 109 ARG A O 1
ATOM 844 N N . ALA A 1 110 ? -3.762 1.452 -5.855 1.00 98.50 110 ALA A N 1
ATOM 845 C CA . ALA A 1 110 ? -4.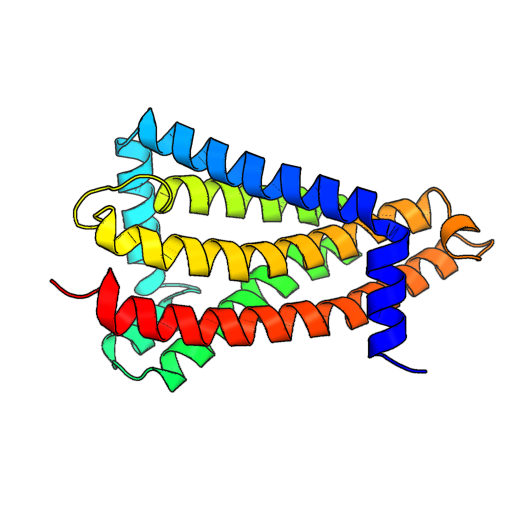093 0.193 -6.526 1.00 98.50 110 ALA A CA 1
ATOM 846 C C . ALA A 1 110 ? -4.510 0.417 -7.988 1.00 98.50 110 ALA A C 1
ATOM 848 O O . ALA A 1 110 ? -4.078 -0.320 -8.870 1.00 98.50 110 ALA A O 1
ATOM 849 N N . LEU A 1 111 ? -5.291 1.468 -8.261 1.00 98.56 111 LEU A N 1
ATOM 850 C CA . LEU A 1 111 ? -5.709 1.845 -9.611 1.00 98.56 111 LEU A CA 1
ATOM 851 C C . LEU A 1 111 ? -4.502 2.216 -10.479 1.00 98.56 111 LEU A C 1
ATOM 853 O O . LEU A 1 111 ? -4.382 1.735 -11.603 1.00 98.56 111 LEU A O 1
ATOM 857 N N . LEU A 1 112 ? -3.604 3.054 -9.954 1.00 97.38 112 LEU A N 1
ATOM 858 C CA . LEU A 1 112 ? -2.382 3.474 -10.645 1.00 97.38 112 LEU A CA 1
ATOM 859 C C . LEU A 1 112 ? -1.455 2.286 -10.945 1.00 97.38 112 LEU A C 1
ATOM 861 O O . LEU A 1 112 ? -0.885 2.210 -12.031 1.00 97.38 112 LEU A O 1
ATOM 865 N N . TRP A 1 113 ? -1.320 1.346 -10.010 1.00 97.44 113 TRP A N 1
ATOM 866 C CA . TRP A 1 113 ? -0.582 0.097 -10.224 1.00 97.44 113 TRP A CA 1
ATOM 867 C C . TRP A 1 113 ? -1.241 -0.789 -11.274 1.00 97.44 113 TRP A C 1
ATOM 869 O O . TRP A 1 113 ? -0.571 -1.273 -12.185 1.00 97.44 113 TRP A O 1
ATOM 879 N N . GLY A 1 114 ? -2.565 -0.910 -11.195 1.00 97.75 114 GLY A N 1
ATOM 880 C CA . GLY A 1 114 ? -3.388 -1.567 -12.195 1.00 97.75 114 GLY A CA 1
ATOM 881 C C . GLY A 1 114 ? -3.118 -1.041 -13.601 1.00 97.75 114 GLY A C 1
ATOM 882 O O . GLY A 1 114 ? -2.832 -1.813 -14.514 1.00 97.75 114 GLY A O 1
ATOM 883 N N . MET A 1 115 ? -3.152 0.284 -13.757 1.00 97.81 115 MET A N 1
ATOM 884 C CA . MET A 1 115 ? -2.902 0.944 -15.039 1.00 97.81 115 MET A CA 1
ATOM 885 C C . MET A 1 115 ? -1.466 0.758 -15.534 1.00 97.81 115 MET A C 1
ATOM 887 O O . MET A 1 115 ? -1.262 0.602 -16.730 1.00 97.81 115 MET A O 1
ATOM 891 N N . ALA A 1 116 ? -0.472 0.785 -14.643 1.00 96.19 116 ALA A N 1
ATOM 892 C CA . ALA A 1 116 ? 0.931 0.652 -15.032 1.00 96.19 116 ALA A CA 1
ATOM 893 C C . ALA A 1 116 ? 1.284 -0.770 -15.481 1.00 96.19 116 ALA A C 1
ATOM 895 O O . ALA A 1 116 ? 1.938 -0.945 -16.510 1.00 96.19 116 ALA A O 1
ATOM 896 N N . PHE A 1 117 ? 0.880 -1.769 -14.693 1.00 95.69 117 PHE A N 1
ATOM 897 C CA . PHE A 1 117 ? 1.560 -3.061 -14.695 1.00 95.69 117 PHE A CA 1
ATOM 898 C C . PHE A 1 117 ? 0.663 -4.266 -14.957 1.00 95.69 117 PHE A C 1
ATOM 900 O O . PHE A 1 117 ? 1.197 -5.350 -15.145 1.00 95.69 117 PHE A O 1
ATOM 907 N N . VAL A 1 118 ? -0.668 -4.139 -15.004 1.00 92.00 118 VAL A N 1
ATOM 908 C CA . VAL A 1 118 ? -1.531 -5.311 -15.261 1.00 92.00 118 VAL A CA 1
ATOM 909 C C . VAL A 1 118 ? -1.485 -5.742 -16.726 1.00 92.00 118 VAL A C 1
ATOM 911 O O . VAL A 1 118 ? -1.497 -6.938 -17.003 1.00 92.00 118 VAL A O 1
ATOM 914 N N . VAL A 1 119 ? -1.404 -4.802 -17.668 1.00 94.12 119 VAL A N 1
ATOM 915 C CA . VAL A 1 119 ? -1.419 -5.094 -19.110 1.00 94.12 119 VAL A CA 1
ATOM 916 C C . VAL A 1 119 ? -0.013 -4.910 -19.699 1.00 94.12 119 VAL A C 1
ATOM 918 O O . VAL A 1 119 ? 0.624 -3.905 -19.395 1.00 94.12 119 VAL A O 1
ATOM 921 N N . PRO A 1 120 ? 0.498 -5.832 -20.539 1.00 93.06 120 PRO A N 1
ATOM 922 C CA . PRO A 1 120 ? 1.756 -5.636 -21.261 1.00 93.06 120 PRO A CA 1
ATOM 923 C C . PRO A 1 120 ? 1.769 -4.353 -22.104 1.00 93.06 120 PRO A C 1
ATOM 925 O O . PRO A 1 120 ? 0.828 -4.098 -22.853 1.00 93.06 120 PRO A O 1
ATOM 928 N N . TYR A 1 121 ? 2.852 -3.575 -22.029 1.00 93.19 121 TYR A N 1
ATOM 929 C CA . TYR A 1 121 ? 3.015 -2.328 -22.783 1.00 93.19 121 TYR A CA 1
ATOM 930 C C . TYR A 1 121 ? 4.490 -2.041 -23.089 1.00 93.19 121 TYR A C 1
ATOM 932 O O . TYR A 1 121 ? 5.347 -2.113 -22.207 1.00 93.19 121 TYR A O 1
ATOM 940 N N . GLY A 1 122 ? 4.802 -1.694 -24.341 1.00 89.31 122 GLY A N 1
ATOM 941 C CA . GLY A 1 122 ? 6.178 -1.450 -24.780 1.00 89.31 122 GLY A CA 1
ATOM 942 C C . GLY A 1 122 ? 7.088 -2.652 -24.502 1.00 89.31 122 GLY A C 1
ATOM 943 O O . GLY A 1 122 ? 6.817 -3.758 -24.962 1.00 89.31 122 GLY A O 1
ATOM 944 N N . ASN A 1 123 ? 8.149 -2.441 -23.717 1.00 86.94 123 ASN A N 1
ATOM 945 C CA . ASN A 1 123 ? 9.107 -3.489 -23.339 1.00 86.94 123 ASN A CA 1
ATOM 946 C C . ASN A 1 123 ? 8.638 -4.368 -22.161 1.00 86.94 123 ASN A C 1
ATOM 948 O O . ASN A 1 123 ? 9.317 -5.341 -21.817 1.00 86.94 123 ASN A O 1
ATOM 952 N N . LEU A 1 124 ? 7.502 -4.046 -21.529 1.00 90.69 124 LEU A N 1
ATOM 953 C CA . LEU A 1 124 ? 6.898 -4.861 -20.474 1.00 90.69 124 LEU A CA 1
ATOM 954 C C . LEU A 1 124 ? 6.102 -5.997 -21.115 1.00 90.69 124 LE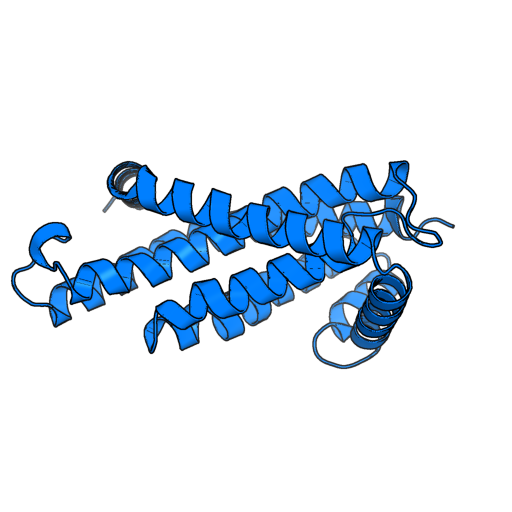U A C 1
ATOM 956 O O . LEU A 1 124 ? 4.915 -5.865 -21.401 1.00 90.69 124 LEU A O 1
ATOM 960 N N . THR A 1 125 ? 6.770 -7.117 -21.376 1.00 93.06 125 THR A N 1
ATOM 961 C CA . THR A 1 125 ? 6.127 -8.326 -21.902 1.00 93.06 125 THR A CA 1
ATOM 962 C C . THR A 1 125 ? 5.414 -9.100 -20.792 1.00 93.06 125 THR A C 1
ATOM 964 O O . THR A 1 125 ? 5.720 -8.947 -19.611 1.00 93.06 125 THR A O 1
ATOM 967 N N . PHE A 1 126 ? 4.499 -10.003 -21.154 1.00 92.38 126 PHE A N 1
ATOM 968 C CA . PHE A 1 126 ? 3.831 -10.867 -20.172 1.00 92.38 126 PHE A CA 1
ATOM 969 C C . PHE A 1 126 ? 4.823 -11.726 -19.365 1.00 92.38 126 PHE A C 1
ATOM 971 O O . PHE A 1 126 ? 4.658 -11.900 -18.162 1.00 92.38 126 PHE A O 1
ATOM 978 N N . GLY A 1 127 ? 5.895 -12.208 -20.007 1.00 90.88 127 GLY A N 1
ATOM 979 C CA . GLY A 1 127 ? 6.948 -12.977 -19.336 1.00 90.88 127 GLY A CA 1
ATOM 980 C C . GLY A 1 127 ? 7.725 -12.171 -18.292 1.00 90.88 127 GLY A C 1
ATOM 981 O O . GLY A 1 127 ? 8.237 -12.754 -17.346 1.00 90.88 127 GLY A O 1
ATOM 982 N N . LYS A 1 128 ? 7.776 -10.842 -18.433 1.00 91.81 128 LYS A N 1
ATOM 983 C CA . LYS A 1 128 ? 8.327 -9.922 -17.432 1.00 91.81 128 LYS A CA 1
ATOM 984 C C . LYS A 1 128 ? 7.301 -9.629 -16.332 1.00 91.81 128 LYS A C 1
ATOM 986 O O . LYS A 1 128 ? 7.596 -9.782 -15.152 1.00 91.81 128 LYS A O 1
ATOM 991 N N . LEU A 1 129 ? 6.071 -9.293 -16.724 1.00 93.62 129 LEU A N 1
ATOM 992 C CA . LEU A 1 129 ? 5.005 -8.901 -15.798 1.00 93.62 129 LEU A CA 1
ATOM 993 C C . LEU A 1 129 ? 4.518 -10.023 -14.879 1.00 93.62 129 LEU A C 1
ATOM 995 O O . LEU A 1 129 ? 4.081 -9.729 -13.773 1.00 93.62 129 LEU A O 1
ATOM 999 N N . VAL A 1 130 ? 4.610 -11.294 -15.279 1.00 94.38 130 VAL A N 1
ATOM 1000 C CA . VAL A 1 130 ? 4.178 -12.408 -14.417 1.00 94.38 130 VAL A CA 1
ATOM 1001 C C . VAL A 1 130 ? 4.946 -12.456 -13.091 1.00 94.38 130 VAL A C 1
ATOM 1003 O O . VAL A 1 130 ? 4.364 -12.787 -12.061 1.00 94.38 130 VAL A O 1
ATOM 1006 N N . PHE A 1 131 ? 6.229 -12.079 -13.099 1.00 93.75 131 PHE A N 1
ATOM 1007 C CA . PHE A 1 131 ? 7.019 -11.947 -11.876 1.00 93.75 131 PHE A CA 1
ATOM 1008 C C . PHE A 1 131 ? 6.584 -10.706 -11.089 1.00 93.75 131 PHE A C 1
ATOM 1010 O O . PHE A 1 131 ? 6.366 -10.789 -9.882 1.00 93.75 131 PHE A O 1
ATOM 1017 N N . HIS A 1 132 ? 6.304 -9.603 -11.784 1.00 95.25 132 HIS A N 1
ATOM 1018 C CA . HIS A 1 132 ? 5.805 -8.382 -11.154 1.00 95.25 132 HIS A CA 1
ATOM 1019 C C . HIS A 1 132 ? 4.441 -8.543 -10.482 1.00 95.25 132 HIS A C 1
ATOM 1021 O O . HIS A 1 132 ? 4.153 -7.905 -9.470 1.00 95.25 132 HIS A O 1
ATOM 1027 N N . TYR A 1 133 ? 3.586 -9.427 -10.997 1.00 95.94 133 TYR A N 1
ATOM 1028 C CA . TYR A 1 133 ? 2.303 -9.740 -10.368 1.00 95.94 133 TYR A CA 1
ATOM 1029 C C . TYR A 1 133 ? 2.482 -10.301 -8.956 1.00 95.94 133 TYR A C 1
ATOM 1031 O O . TYR A 1 133 ? 1.651 -10.028 -8.089 1.00 95.94 133 TYR A O 1
ATOM 1039 N N . LEU A 1 134 ? 3.568 -11.038 -8.700 1.00 96.12 134 LEU A N 1
ATOM 1040 C CA . LEU A 1 134 ? 3.872 -11.532 -7.361 1.00 96.12 134 LEU A CA 1
ATOM 1041 C C . LEU A 1 134 ? 4.297 -10.390 -6.429 1.00 96.12 134 LEU A C 1
ATOM 1043 O O . LEU A 1 134 ? 3.819 -10.341 -5.297 1.00 96.12 134 LEU A O 1
ATOM 1047 N N . THR A 1 135 ? 5.105 -9.442 -6.915 1.00 95.94 135 THR A N 1
ATOM 1048 C CA . THR A 1 135 ? 5.422 -8.200 -6.189 1.00 95.94 135 THR A CA 1
ATOM 1049 C C . THR A 1 135 ? 4.145 -7.446 -5.826 1.00 95.94 135 THR A C 1
ATOM 1051 O O . THR A 1 135 ? 3.902 -7.172 -4.651 1.00 95.94 135 THR A O 1
ATOM 1054 N N . MET A 1 136 ? 3.269 -7.195 -6.806 1.00 96.69 136 MET A N 1
ATOM 1055 C CA . MET A 1 136 ? 2.001 -6.497 -6.574 1.00 96.69 136 MET A CA 1
ATOM 1056 C C . MET A 1 136 ? 1.086 -7.229 -5.589 1.00 96.69 136 MET A C 1
ATOM 1058 O O . MET A 1 136 ? 0.393 -6.575 -4.813 1.00 96.69 136 MET A O 1
ATOM 1062 N N . LEU A 1 137 ? 1.077 -8.565 -5.597 1.00 97.94 137 LEU A N 1
ATOM 1063 C CA . LEU A 1 137 ? 0.310 -9.355 -4.636 1.00 97.94 137 LEU A CA 1
ATOM 1064 C C . LEU A 1 137 ? 0.868 -9.180 -3.217 1.00 97.94 137 LEU A C 1
ATOM 1066 O O . LEU A 1 137 ? 0.118 -8.842 -2.306 1.00 97.94 137 LEU A O 1
ATOM 1070 N N . ILE A 1 138 ? 2.179 -9.364 -3.033 1.00 98.06 138 ILE A N 1
ATOM 1071 C CA . ILE A 1 138 ? 2.833 -9.275 -1.718 1.00 98.06 138 ILE A CA 1
ATOM 1072 C C . ILE A 1 138 ? 2.699 -7.860 -1.148 1.00 98.06 138 ILE A C 1
ATOM 1074 O O . ILE A 1 138 ? 2.235 -7.684 -0.021 1.00 98.06 138 ILE A O 1
ATOM 1078 N N . GLU A 1 139 ? 3.071 -6.838 -1.917 1.00 98.06 139 GLU A N 1
ATOM 1079 C CA . GLU A 1 139 ? 2.970 -5.453 -1.455 1.00 98.06 139 GLU A CA 1
ATOM 1080 C C . GLU A 1 139 ? 1.513 -4.995 -1.311 1.00 98.06 139 GLU A C 1
ATOM 1082 O O . GLU A 1 139 ? 1.178 -4.261 -0.378 1.00 98.06 139 GLU A O 1
ATOM 1087 N N . GLY A 1 140 ? 0.627 -5.469 -2.191 1.00 98.06 140 GLY A N 1
ATOM 1088 C CA . GLY A 1 140 ? -0.813 -5.243 -2.110 1.00 98.06 140 GLY A CA 1
ATOM 1089 C C . GLY A 1 140 ? -1.401 -5.717 -0.782 1.00 98.06 140 GLY A C 1
ATOM 1090 O O . GLY A 1 140 ? -2.121 -4.954 -0.136 1.00 98.06 140 GLY A O 1
ATOM 1091 N N . GLU A 1 141 ? -1.038 -6.916 -0.315 1.00 98.50 141 GLU A N 1
ATOM 1092 C CA . GLU A 1 141 ? -1.481 -7.443 0.987 1.00 98.50 141 GLU A CA 1
ATOM 1093 C C . GLU A 1 141 ? -1.028 -6.573 2.166 1.00 98.50 141 GLU A C 1
ATOM 1095 O O . GLU A 1 141 ? -1.789 -6.333 3.108 1.00 98.50 141 GLU A O 1
ATOM 1100 N N . ALA A 1 142 ? 0.187 -6.026 2.104 1.00 98.62 142 ALA A N 1
ATOM 1101 C CA . ALA A 1 142 ? 0.655 -5.061 3.094 1.00 98.62 142 ALA A CA 1
ATOM 1102 C C . ALA A 1 142 ? -0.248 -3.811 3.144 1.00 98.62 142 ALA A C 1
ATOM 1104 O O . ALA A 1 142 ? -0.648 -3.376 4.231 1.00 98.62 142 ALA A O 1
ATOM 1105 N N . TYR A 1 143 ? -0.636 -3.261 1.989 1.00 98.56 143 TYR A N 1
ATOM 1106 C CA . TYR A 1 143 ? -1.562 -2.124 1.940 1.00 98.56 143 TYR A CA 1
ATOM 1107 C C . TYR A 1 143 ? -2.973 -2.486 2.388 1.00 98.56 143 TYR A C 1
ATOM 1109 O O . TYR A 1 143 ? -3.601 -1.707 3.105 1.00 98.56 143 TYR A O 1
ATOM 1117 N N . ILE A 1 144 ? -3.460 -3.668 2.024 1.00 98.75 144 ILE A N 1
ATOM 1118 C CA . ILE A 1 144 ? -4.754 -4.191 2.463 1.00 98.75 144 ILE A CA 1
ATOM 1119 C C . ILE A 1 144 ? -4.812 -4.262 3.989 1.00 98.75 144 ILE A C 1
ATOM 1121 O O . ILE A 1 144 ? -5.778 -3.773 4.577 1.00 98.75 144 ILE A O 1
ATOM 1125 N N . ILE A 1 145 ? -3.776 -4.794 4.645 1.00 98.69 145 ILE A N 1
ATOM 1126 C CA . ILE A 1 145 ? -3.718 -4.867 6.112 1.00 98.69 145 ILE A CA 1
ATOM 1127 C C . ILE A 1 145 ? -3.685 -3.463 6.730 1.00 98.69 145 ILE A C 1
ATOM 1129 O O . ILE A 1 145 ? -4.381 -3.224 7.719 1.00 98.69 145 ILE A O 1
ATOM 1133 N N . ALA A 1 146 ? -2.944 -2.516 6.144 1.00 98.62 146 ALA A N 1
ATOM 1134 C CA . ALA A 1 146 ? -2.922 -1.130 6.616 1.00 98.62 146 ALA A CA 1
ATOM 1135 C C . ALA A 1 146 ? -4.303 -0.450 6.497 1.00 98.62 146 ALA A C 1
ATOM 1137 O O . ALA A 1 146 ? -4.776 0.181 7.445 1.00 98.62 146 ALA A O 1
ATOM 1138 N N . ILE A 1 147 ? -4.993 -0.629 5.365 1.00 98.69 147 ILE A N 1
ATOM 1139 C CA . ILE A 1 147 ? -6.351 -0.106 5.140 1.00 98.69 147 ILE A CA 1
ATOM 1140 C C . ILE A 1 147 ? -7.341 -0.747 6.114 1.00 98.69 147 ILE A C 1
ATOM 1142 O O . ILE A 1 147 ? -8.125 -0.044 6.754 1.00 98.69 147 ILE A O 1
ATOM 1146 N N . PHE A 1 148 ? -7.285 -2.071 6.260 1.00 98.62 148 PHE A N 1
ATOM 1147 C CA . PHE A 1 148 ? -8.082 -2.830 7.219 1.00 98.62 148 PHE A CA 1
ATOM 1148 C C . PHE A 1 148 ? -7.902 -2.289 8.643 1.00 98.62 148 PHE A C 1
ATOM 1150 O O . PHE A 1 148 ? -8.891 -2.002 9.321 1.00 98.62 148 PHE A O 1
ATOM 1157 N N . ALA A 1 149 ? -6.659 -2.073 9.074 1.00 98.06 149 ALA A N 1
ATOM 1158 C CA . ALA A 1 149 ? -6.348 -1.552 10.399 1.00 98.06 149 ALA A CA 1
ATOM 1159 C C . ALA A 1 149 ? -6.948 -0.156 10.642 1.00 98.06 149 ALA A C 1
ATOM 1161 O O . ALA A 1 149 ? -7.486 0.103 11.721 1.00 98.06 149 ALA A O 1
ATOM 1162 N N . CYS A 1 150 ? -6.916 0.727 9.638 1.00 98.00 150 CYS A N 1
ATOM 1163 C CA . CYS A 1 150 ? -7.581 2.029 9.701 1.00 98.00 150 CYS A CA 1
ATOM 1164 C C . CYS A 1 150 ? -9.109 1.893 9.748 1.00 98.00 150 CYS A C 1
ATOM 1166 O O . CYS A 1 150 ? -9.750 2.521 10.585 1.00 98.00 150 CYS A O 1
ATOM 1168 N N . LEU A 1 151 ? -9.722 1.040 8.924 1.00 97.88 151 LEU A N 1
ATOM 1169 C CA . LEU A 1 151 ? -11.184 0.888 8.894 1.00 97.88 151 LEU A CA 1
ATOM 1170 C C . LEU A 1 151 ? -11.771 0.336 10.200 1.00 97.88 151 LEU A C 1
ATOM 1172 O O . LEU A 1 151 ? -12.874 0.732 10.583 1.00 97.88 151 LEU A O 1
ATOM 1176 N N . ARG A 1 152 ? -11.023 -0.486 10.945 1.00 97.69 152 ARG A N 1
ATOM 1177 C CA . ARG A 1 152 ? -11.415 -0.918 12.303 1.00 97.69 152 ARG A CA 1
ATOM 1178 C C . ARG A 1 152 ? -11.628 0.255 13.266 1.00 97.69 152 ARG A C 1
ATOM 1180 O O . ARG A 1 152 ? -12.405 0.146 14.211 1.00 97.69 152 ARG A O 1
ATOM 1187 N N . GLN A 1 153 ? -10.992 1.398 13.020 1.00 97.06 153 GLN A N 1
ATOM 1188 C CA . GLN A 1 153 ? -11.182 2.603 13.827 1.00 97.06 153 GLN A CA 1
ATOM 1189 C C . GLN A 1 153 ? -12.581 3.205 13.630 1.00 97.06 153 GLN A C 1
ATOM 1191 O O . GLN A 1 153 ? -13.150 3.750 14.574 1.00 97.06 153 GLN A O 1
ATOM 1196 N N . ILE A 1 154 ? -13.188 3.031 12.449 1.00 96.19 154 ILE A N 1
ATOM 1197 C CA . ILE A 1 154 ? -14.599 3.379 12.218 1.00 96.19 154 ILE A CA 1
ATOM 1198 C C . ILE A 1 154 ? -15.494 2.491 13.078 1.00 96.19 154 ILE A C 1
ATOM 1200 O O . ILE A 1 154 ? -16.385 2.994 13.762 1.00 96.19 154 ILE A O 1
ATOM 1204 N N . GLU A 1 155 ? -15.239 1.179 13.094 1.00 94.75 155 GLU A N 1
ATOM 1205 C CA . GLU A 1 155 ? -16.010 0.257 13.930 1.00 94.75 155 GLU A CA 1
ATOM 1206 C C . GLU A 1 155 ? -15.884 0.597 15.416 1.00 94.75 155 GLU A C 1
ATOM 1208 O O . GLU A 1 155 ? -16.874 0.522 16.137 1.00 94.75 155 GLU A O 1
ATOM 1213 N N . ALA A 1 156 ? -14.705 1.029 15.868 1.00 96.31 156 ALA A N 1
ATOM 1214 C CA . ALA A 1 156 ? -14.491 1.467 17.242 1.00 96.31 156 ALA A CA 1
ATOM 1215 C C . ALA A 1 156 ? -15.299 2.728 17.606 1.00 96.31 156 ALA A C 1
ATOM 1217 O O . ALA A 1 156 ? -15.830 2.820 18.716 1.00 96.31 156 ALA A O 1
ATOM 1218 N N . LEU A 1 157 ? -15.437 3.683 16.678 1.00 95.75 157 LEU A N 1
ATOM 1219 C CA . LEU A 1 157 ? -16.246 4.893 16.880 1.00 95.75 157 LEU A CA 1
ATOM 1220 C C . LEU A 1 157 ? -17.750 4.604 16.854 1.00 95.75 157 LEU A C 1
ATOM 1222 O O . LEU A 1 157 ? -18.501 5.170 17.654 1.00 95.75 157 LEU A O 1
ATOM 1226 N N . LEU A 1 158 ? -18.200 3.747 15.935 1.00 96.62 158 LEU A N 1
ATOM 1227 C CA . LEU A 1 158 ? -19.620 3.440 15.751 1.00 96.62 158 LEU A CA 1
ATOM 1228 C C . LEU A 1 158 ? -20.131 2.417 16.774 1.00 96.62 158 LEU A C 1
ATOM 1230 O O . LEU A 1 158 ? -21.233 2.575 17.304 1.00 96.62 158 LEU A O 1
ATOM 1234 N N . TRP A 1 159 ? -19.324 1.401 17.082 1.00 96.44 159 TRP A N 1
ATOM 1235 C CA . TRP A 1 159 ? -19.686 0.251 17.912 1.00 96.44 159 TRP A CA 1
ATOM 1236 C C . TRP A 1 159 ? -18.576 -0.095 18.922 1.00 96.44 159 TRP A C 1
ATOM 1238 O O . TRP A 1 159 ? -17.967 -1.166 18.830 1.00 96.44 159 TRP A O 1
ATOM 1248 N N . PRO A 1 160 ? -18.334 0.754 19.941 1.00 95.81 160 PRO A N 1
ATOM 1249 C CA . PRO A 1 160 ? -17.283 0.521 20.940 1.00 95.81 160 PRO A CA 1
ATOM 1250 C C . PRO A 1 160 ? -17.428 -0.822 21.681 1.00 95.81 160 PRO A C 1
ATOM 1252 O O . PRO A 1 160 ? -16.427 -1.442 22.042 1.00 95.81 160 PRO A O 1
ATOM 1255 N N . SER A 1 161 ? -18.653 -1.350 21.802 1.00 95.44 161 SER A N 1
ATOM 1256 C CA . SER A 1 161 ? -18.921 -2.667 22.391 1.00 95.44 161 SER A CA 1
ATOM 1257 C C . SER A 1 161 ? -18.257 -3.824 21.637 1.00 95.44 161 SER A C 1
ATOM 1259 O O . SER A 1 161 ? -17.897 -4.823 22.261 1.00 95.44 161 SER A O 1
ATOM 1261 N N . ARG A 1 162 ? -18.000 -3.694 20.323 1.00 92.62 162 ARG A N 1
ATOM 1262 C CA . ARG A 1 162 ? -17.216 -4.687 19.564 1.00 92.62 162 ARG A CA 1
ATOM 1263 C C . ARG A 1 162 ? -15.773 -4.764 20.046 1.00 92.62 162 ARG A C 1
ATOM 1265 O O . ARG A 1 162 ? -15.155 -5.816 19.912 1.00 92.62 162 ARG A O 1
ATOM 1272 N N . PHE A 1 163 ? -15.253 -3.701 20.649 1.00 94.50 163 PHE A N 1
ATOM 1273 C CA . PHE A 1 163 ? -13.923 -3.654 21.254 1.00 94.50 163 PHE A CA 1
ATOM 1274 C C . PHE A 1 163 ? -13.943 -3.984 22.753 1.00 94.50 163 PHE A C 1
ATOM 1276 O O . PHE A 1 163 ? -12.895 -3.956 23.389 1.00 94.50 163 PHE A O 1
ATOM 1283 N N . GLY A 1 164 ? -15.105 -4.352 23.306 1.00 94.12 164 GLY A N 1
ATOM 1284 C CA . GLY A 1 164 ? -15.270 -4.610 24.737 1.00 94.12 164 GLY A CA 1
ATOM 1285 C C . GLY A 1 164 ? -15.262 -3.338 25.585 1.00 94.12 164 GLY A C 1
ATOM 1286 O O . GLY A 1 164 ? -15.088 -3.426 26.794 1.00 94.12 164 GLY A O 1
ATOM 1287 N N . GLU A 1 165 ? -15.446 -2.173 24.963 1.00 95.94 165 GLU A N 1
ATOM 1288 C CA . GLU A 1 165 ? -15.397 -0.875 25.628 1.00 95.94 165 GLU A CA 1
ATOM 1289 C C . GLU A 1 165 ? -16.781 -0.215 25.631 1.00 95.94 165 GLU A C 1
ATOM 1291 O O . GLU A 1 165 ? -17.566 -0.355 24.690 1.00 95.94 165 GLU A O 1
ATOM 1296 N N . SER A 1 166 ? -17.085 0.556 26.67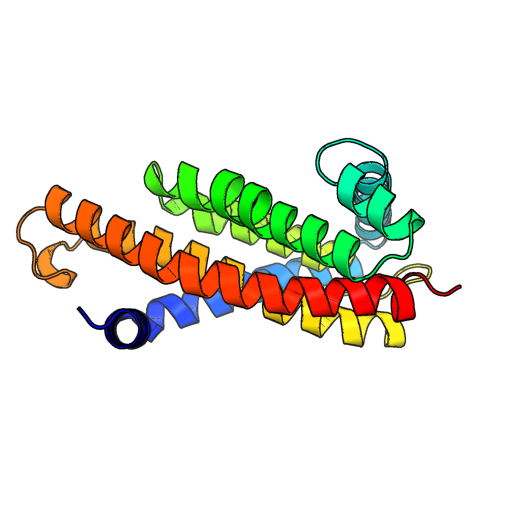4 1.00 94.81 166 SER A N 1
ATOM 1297 C CA . SER A 1 166 ? -18.290 1.399 26.728 1.00 94.81 166 SER A CA 1
ATOM 1298 C C . SER A 1 166 ? -18.060 2.794 26.131 1.00 94.81 166 SER A C 1
ATOM 1300 O O . SER A 1 166 ? -18.998 3.436 25.662 1.00 94.81 166 SER A O 1
ATOM 1302 N N . SER A 1 167 ? -16.807 3.260 26.116 1.00 97.31 167 SER A N 1
ATOM 1303 C CA . SER A 1 167 ? -16.409 4.576 25.612 1.00 97.31 167 SER A CA 1
ATOM 1304 C C . SER A 1 167 ? -15.867 4.494 24.186 1.00 97.31 167 SER A C 1
ATOM 1306 O O . SER A 1 167 ? -14.964 3.708 23.897 1.00 97.31 167 SER A O 1
ATOM 1308 N N . ARG A 1 168 ? -16.361 5.377 23.306 1.00 96.75 168 ARG A N 1
ATOM 1309 C CA . ARG A 1 168 ? -15.860 5.529 21.926 1.00 96.75 168 ARG A CA 1
ATOM 1310 C C . ARG A 1 168 ? -14.384 5.909 21.884 1.00 96.75 168 ARG A C 1
ATOM 1312 O O . ARG A 1 168 ? -13.653 5.402 21.046 1.00 96.75 168 ARG A O 1
ATOM 1319 N N . VAL A 1 169 ? -13.942 6.774 22.798 1.00 96.75 169 VAL A N 1
ATOM 1320 C CA . VAL A 1 169 ? -12.542 7.221 22.855 1.00 96.75 169 VAL A CA 1
ATOM 1321 C C . VAL A 1 169 ? -11.633 6.056 23.236 1.00 96.75 169 VAL A C 1
ATOM 1323 O O . VAL A 1 169 ? -10.630 5.821 22.570 1.00 96.75 169 VAL A O 1
ATOM 1326 N N . THR A 1 170 ? -12.009 5.278 24.254 1.00 97.31 170 THR A N 1
ATOM 1327 C CA . THR A 1 170 ? -11.229 4.109 24.686 1.00 97.31 170 THR A CA 1
ATOM 1328 C C . THR A 1 170 ? -11.178 3.042 23.594 1.00 97.31 170 THR A C 1
ATOM 1330 O O . THR A 1 170 ? -10.102 2.525 23.297 1.00 97.31 170 THR A O 1
ATOM 1333 N N . ALA A 1 171 ? -12.309 2.771 22.932 1.00 97.62 171 ALA A N 1
ATOM 1334 C CA . ALA A 1 171 ? -12.354 1.867 21.784 1.00 97.62 171 ALA A CA 1
ATOM 1335 C C . ALA A 1 171 ? -11.442 2.348 20.646 1.00 97.62 171 ALA A C 1
ATOM 1337 O O . ALA A 1 171 ? -10.713 1.548 20.062 1.00 97.62 171 ALA A O 1
ATOM 1338 N N . TYR A 1 172 ? -11.444 3.651 20.351 1.00 97.44 172 TYR A N 1
ATOM 1339 C CA . TYR A 1 172 ? -10.609 4.237 19.305 1.00 97.44 172 TYR A CA 1
ATOM 1340 C C . TYR A 1 172 ? -9.117 4.099 19.610 1.00 97.44 172 TYR A C 1
ATOM 1342 O O . TYR A 1 172 ? -8.354 3.632 18.769 1.00 97.44 172 TYR A O 1
ATOM 1350 N N . VAL A 1 173 ? -8.702 4.433 20.836 1.00 97.44 173 VAL A N 1
ATOM 1351 C CA . VAL A 1 173 ? -7.313 4.255 21.289 1.00 97.44 173 VAL A CA 1
ATOM 1352 C C . VAL A 1 173 ? -6.903 2.785 21.203 1.00 97.44 173 VAL A C 1
ATOM 1354 O O . VAL A 1 173 ? -5.808 2.476 20.736 1.00 97.44 173 VAL A O 1
ATOM 1357 N N . ARG A 1 174 ? -7.793 1.860 21.576 1.00 96.75 174 ARG A N 1
ATOM 1358 C CA . ARG A 1 174 ? -7.548 0.421 21.437 1.00 96.75 174 ARG A CA 1
ATOM 1359 C C . ARG A 1 174 ? -7.377 0.001 19.975 1.00 96.75 174 ARG A C 1
ATOM 1361 O O . ARG A 1 174 ? -6.451 -0.745 19.670 1.00 96.75 174 ARG A O 1
ATOM 1368 N N . ALA A 1 175 ? -8.196 0.527 19.066 1.00 97.19 175 ALA A N 1
ATOM 1369 C CA . ALA A 1 175 ? -8.045 0.296 17.631 1.00 97.19 175 ALA A CA 1
ATOM 1370 C C . ALA A 1 175 ? -6.736 0.885 17.068 1.00 97.19 175 ALA A C 1
ATOM 1372 O O . ALA A 1 175 ? -6.133 0.283 16.181 1.00 97.19 175 ALA A O 1
ATOM 1373 N N . ILE A 1 176 ? -6.250 2.016 17.594 1.00 97.19 176 ILE A N 1
ATOM 1374 C CA . ILE A 1 176 ? -4.924 2.563 17.254 1.00 97.19 176 ILE A CA 1
ATOM 1375 C C . ILE A 1 176 ? -3.809 1.617 17.716 1.00 97.19 176 ILE A C 1
ATOM 1377 O O . ILE A 1 176 ? -2.898 1.326 16.944 1.00 97.19 176 ILE A O 1
ATOM 1381 N N . ILE A 1 177 ? -3.876 1.110 18.950 1.00 96.81 177 ILE A N 1
ATOM 1382 C CA . ILE A 1 177 ? -2.886 0.154 19.473 1.00 96.81 177 ILE A CA 1
ATOM 1383 C C . ILE A 1 177 ? -2.864 -1.115 18.615 1.00 96.81 177 ILE A C 1
ATOM 1385 O O . ILE A 1 177 ? -1.791 -1.590 18.241 1.00 96.81 177 ILE A O 1
ATOM 1389 N N . ASP A 1 178 ? -4.034 -1.644 18.260 1.00 96.62 178 ASP A N 1
ATOM 1390 C CA . ASP A 1 178 ? -4.139 -2.781 17.348 1.00 96.62 178 ASP A CA 1
ATOM 1391 C C . ASP A 1 178 ? -3.553 -2.462 15.961 1.00 96.62 178 ASP A C 1
ATOM 1393 O O . ASP A 1 178 ? -2.877 -3.310 15.379 1.00 96.62 178 ASP A O 1
ATOM 1397 N N . ASN A 1 179 ? -3.753 -1.243 15.446 1.00 96.75 179 ASN A N 1
ATOM 1398 C CA . ASN A 1 179 ? -3.161 -0.796 14.183 1.00 96.75 179 ASN A CA 1
ATOM 1399 C C . ASN A 1 179 ? -1.623 -0.840 14.246 1.00 96.75 179 ASN A C 1
ATOM 1401 O O . ASN A 1 179 ? -0.992 -1.434 13.375 1.00 96.75 179 ASN A O 1
ATOM 1405 N N . PHE A 1 180 ? -1.009 -0.359 15.333 1.00 96.50 180 PHE A N 1
ATOM 1406 C CA . PHE A 1 180 ? 0.443 -0.476 15.521 1.00 96.50 180 PHE A CA 1
ATOM 1407 C C . PHE A 1 180 ? 0.945 -1.926 15.548 1.00 96.50 180 PHE A C 1
ATOM 1409 O O . PHE A 1 180 ? 2.020 -2.203 15.018 1.00 96.50 180 PHE A O 1
ATOM 1416 N N . LYS A 1 181 ? 0.177 -2.869 16.111 1.00 97.50 181 LYS A N 1
ATOM 1417 C CA . LYS A 1 181 ? 0.530 -4.300 16.050 1.00 97.50 181 LYS A CA 1
ATOM 1418 C C . LYS A 1 181 ? 0.475 -4.823 14.614 1.00 97.50 181 LYS A C 1
ATOM 1420 O O . LYS A 1 181 ? 1.375 -5.543 14.190 1.00 97.50 181 LYS A O 1
ATOM 1425 N N . LEU A 1 182 ? -0.551 -4.440 13.854 1.00 98.19 182 LEU A N 1
ATOM 1426 C CA . LEU A 1 182 ? -0.702 -4.832 12.452 1.00 98.19 182 LEU A CA 1
ATOM 1427 C C . LEU A 1 182 ? 0.372 -4.208 11.549 1.00 98.19 182 LEU A C 1
ATOM 1429 O O . LEU A 1 182 ? 0.820 -4.869 10.617 1.00 98.19 182 LEU A O 1
ATOM 1433 N N . LEU A 1 183 ? 0.868 -3.005 11.859 1.00 97.94 183 LEU A N 1
ATOM 1434 C CA . LEU A 1 183 ? 1.995 -2.398 11.138 1.00 97.94 183 LEU A CA 1
ATOM 1435 C C . LEU A 1 183 ? 3.276 -3.241 11.197 1.00 97.94 183 LEU A C 1
ATOM 1437 O O . LEU A 1 183 ? 4.083 -3.170 10.275 1.00 97.94 183 LEU A O 1
ATOM 1441 N N . ILE A 1 184 ? 3.460 -4.065 12.233 1.00 98.06 184 ILE A N 1
ATOM 1442 C CA . ILE A 1 184 ? 4.585 -5.010 12.295 1.00 98.06 184 ILE A CA 1
ATOM 1443 C C . ILE A 1 184 ? 4.437 -6.065 11.194 1.00 98.06 184 ILE A C 1
ATOM 1445 O O . ILE A 1 184 ? 5.401 -6.359 10.492 1.00 98.06 184 ILE A O 1
ATOM 1449 N N . VAL A 1 185 ? 3.224 -6.589 10.993 1.00 98.19 185 VAL A N 1
ATOM 1450 C CA . VAL A 1 185 ? 2.926 -7.529 9.900 1.00 98.19 185 VAL A CA 1
ATOM 1451 C C . VAL A 1 185 ? 3.155 -6.860 8.548 1.00 98.19 185 VAL A C 1
ATOM 1453 O O . VAL A 1 185 ? 3.821 -7.434 7.692 1.00 98.19 185 VAL A O 1
ATOM 1456 N N . VAL A 1 186 ? 2.671 -5.625 8.384 1.00 98.62 186 VAL A N 1
ATOM 1457 C CA . VAL A 1 186 ? 2.873 -4.834 7.161 1.00 98.62 186 VAL A CA 1
ATOM 1458 C C . VAL A 1 186 ? 4.360 -4.655 6.862 1.00 98.62 186 VAL A C 1
ATOM 1460 O O . VAL A 1 186 ? 4.794 -4.925 5.747 1.00 98.62 186 VAL A O 1
ATOM 1463 N N . ALA A 1 187 ? 5.163 -4.266 7.855 1.00 98.62 187 ALA A N 1
ATOM 1464 C CA . ALA A 1 187 ? 6.602 -4.101 7.684 1.00 98.62 187 ALA A CA 1
ATOM 1465 C C . ALA A 1 187 ? 7.295 -5.417 7.292 1.00 98.62 187 ALA A C 1
ATOM 1467 O O . ALA A 1 187 ? 8.157 -5.411 6.419 1.00 98.62 187 ALA A O 1
ATOM 1468 N N . LEU A 1 188 ? 6.909 -6.551 7.883 1.00 98.50 188 LEU A N 1
ATOM 1469 C CA . LEU A 1 188 ? 7.479 -7.851 7.516 1.00 98.50 188 LEU A CA 1
ATOM 1470 C C . LEU A 1 188 ? 7.128 -8.249 6.077 1.00 98.50 188 LEU A C 1
ATOM 1472 O O . LEU A 1 188 ? 8.010 -8.678 5.336 1.00 98.50 188 LEU A O 1
ATOM 1476 N N . ILE A 1 189 ? 5.870 -8.066 5.666 1.00 98.62 189 ILE A N 1
ATOM 1477 C CA . ILE A 1 189 ? 5.427 -8.350 4.294 1.00 98.62 189 ILE A CA 1
ATOM 1478 C C . ILE A 1 189 ? 6.171 -7.455 3.296 1.00 98.62 189 ILE A C 1
ATOM 1480 O O . ILE A 1 189 ? 6.717 -7.962 2.320 1.00 98.62 189 ILE A O 1
ATOM 1484 N N . LEU A 1 190 ? 6.267 -6.150 3.568 1.00 98.56 190 LEU A N 1
ATOM 1485 C CA . LEU A 1 190 ? 6.998 -5.214 2.709 1.00 98.56 190 LEU A CA 1
ATOM 1486 C C . LEU A 1 190 ? 8.498 -5.507 2.660 1.00 98.56 190 LEU A C 1
ATOM 1488 O O . LEU A 1 190 ? 9.114 -5.290 1.626 1.00 98.56 190 LEU A O 1
ATOM 1492 N N . ALA A 1 191 ? 9.106 -6.000 3.740 1.00 98.56 191 ALA A N 1
ATOM 1493 C CA . ALA A 1 191 ? 10.515 -6.386 3.717 1.00 98.56 191 ALA A CA 1
ATOM 1494 C C . ALA A 1 191 ? 10.751 -7.577 2.774 1.00 98.56 191 ALA A C 1
ATOM 1496 O O . ALA A 1 191 ? 11.707 -7.569 2.000 1.00 98.56 191 ALA A O 1
ATOM 1497 N N . VAL A 1 192 ? 9.861 -8.576 2.801 1.00 98.44 192 VAL A N 1
ATOM 1498 C CA . VAL A 1 192 ? 9.905 -9.716 1.871 1.00 98.44 192 VAL A CA 1
ATOM 1499 C C . VAL A 1 192 ? 9.642 -9.256 0.435 1.00 98.44 192 VAL A C 1
ATOM 1501 O O . VAL A 1 192 ? 10.410 -9.607 -0.462 1.00 98.44 192 VAL A O 1
ATOM 1504 N N . GLY A 1 193 ? 8.606 -8.437 0.231 1.00 98.31 193 GLY A N 1
ATOM 1505 C CA . GLY A 1 193 ? 8.259 -7.857 -1.068 1.00 98.31 193 GLY A CA 1
ATOM 1506 C C . GLY A 1 193 ? 9.413 -7.063 -1.669 1.00 98.31 193 GLY A C 1
ATOM 1507 O O . GLY A 1 193 ? 9.788 -7.310 -2.806 1.00 98.31 193 GLY A O 1
ATOM 1508 N N . ALA A 1 194 ? 10.072 -6.220 -0.876 1.00 98.38 194 ALA A N 1
ATOM 1509 C CA . ALA A 1 194 ? 11.170 -5.385 -1.344 1.00 98.38 194 ALA A CA 1
ATOM 1510 C C . ALA A 1 194 ? 12.413 -6.178 -1.769 1.00 98.38 194 ALA A C 1
ATOM 1512 O O . ALA A 1 194 ? 13.091 -5.798 -2.723 1.00 98.38 194 ALA A O 1
ATOM 1513 N N . VAL A 1 195 ? 12.733 -7.279 -1.079 1.00 98.38 195 VAL A N 1
ATOM 1514 C CA . VAL A 1 195 ? 13.826 -8.169 -1.505 1.00 98.38 195 VAL A CA 1
ATOM 1515 C C . VAL A 1 195 ? 13.470 -8.845 -2.825 1.00 98.38 195 VAL A C 1
ATOM 1517 O O . VAL A 1 195 ? 14.310 -8.905 -3.724 1.00 98.38 195 VAL A O 1
ATOM 1520 N N . TYR A 1 196 ? 12.235 -9.333 -2.951 1.00 98.25 196 TYR A N 1
ATOM 1521 C CA . TYR A 1 196 ? 11.761 -9.961 -4.178 1.00 98.25 196 TYR A CA 1
ATOM 1522 C C . TYR A 1 196 ? 11.744 -8.971 -5.354 1.00 98.25 196 TYR A C 1
ATOM 1524 O O . TYR A 1 196 ? 12.333 -9.261 -6.393 1.00 98.25 196 TYR A O 1
ATOM 1532 N N . GLU A 1 197 ? 11.174 -7.780 -5.167 1.00 97.56 197 GLU A N 1
ATOM 1533 C CA . GLU A 1 197 ? 11.110 -6.726 -6.183 1.00 97.56 197 GLU A CA 1
ATOM 1534 C C . GLU A 1 197 ? 12.509 -6.259 -6.602 1.00 97.56 197 GLU A C 1
ATOM 1536 O O . GLU A 1 197 ? 12.772 -6.071 -7.785 1.00 97.56 197 GLU A O 1
ATOM 1541 N N . ALA A 1 198 ? 13.454 -6.126 -5.665 1.00 97.75 198 ALA A N 1
ATOM 1542 C CA . ALA A 1 198 ? 14.825 -5.752 -6.008 1.00 97.75 198 ALA A CA 1
ATOM 1543 C C . ALA A 1 198 ? 15.502 -6.780 -6.929 1.00 97.75 198 ALA A C 1
ATOM 1545 O O . ALA A 1 198 ? 16.207 -6.403 -7.867 1.00 97.75 198 ALA A O 1
ATOM 1546 N N . LEU A 1 199 ? 15.291 -8.076 -6.673 1.00 97.19 199 LEU A N 1
ATOM 1547 C CA . LEU A 1 199 ? 15.773 -9.145 -7.550 1.00 97.19 199 LEU A CA 1
ATOM 1548 C C . LEU A 1 199 ? 15.063 -9.091 -8.909 1.00 97.19 199 LEU A C 1
ATOM 1550 O O . LEU A 1 199 ? 15.709 -9.165 -9.953 1.00 97.19 199 LEU A O 1
ATOM 1554 N N . GLU A 1 200 ? 13.744 -8.933 -8.897 1.00 95.69 200 GLU A N 1
ATOM 1555 C CA . GLU A 1 200 ? 12.914 -8.861 -10.095 1.00 95.69 200 GLU A CA 1
ATOM 1556 C C . GLU A 1 200 ? 13.316 -7.695 -11.013 1.00 95.69 200 GLU A C 1
ATOM 1558 O O . GLU A 1 200 ? 13.532 -7.884 -12.212 1.00 95.69 200 GLU A O 1
ATOM 1563 N N . LEU A 1 201 ? 13.475 -6.492 -10.460 1.00 94.31 201 LEU A N 1
ATOM 1564 C CA . LEU A 1 201 ? 13.837 -5.302 -11.222 1.00 94.31 201 LEU A CA 1
ATOM 1565 C C . LEU A 1 201 ? 15.190 -5.480 -11.911 1.00 94.31 201 LEU A C 1
ATOM 1567 O O . LEU A 1 201 ? 15.289 -5.265 -13.119 1.00 94.31 201 LEU A O 1
ATOM 1571 N N . LEU A 1 202 ? 16.207 -5.931 -11.172 1.00 94.19 202 LEU A N 1
ATOM 1572 C CA . LEU A 1 202 ? 17.574 -6.046 -11.685 1.00 94.19 202 LEU A CA 1
ATOM 1573 C C . LEU A 1 202 ? 17.755 -7.209 -12.669 1.00 94.19 202 LEU A C 1
ATOM 1575 O O . LEU A 1 202 ? 18.505 -7.084 -13.640 1.00 94.19 202 LEU A O 1
ATOM 1579 N N . PHE A 1 203 ? 17.082 -8.338 -12.441 1.00 93.88 203 PHE A N 1
ATOM 1580 C CA . PHE A 1 203 ? 17.324 -9.563 -13.210 1.00 93.88 203 PHE A CA 1
ATOM 1581 C C . PHE A 1 203 ? 16.233 -9.899 -14.231 1.00 93.88 203 PHE A C 1
ATOM 1583 O O . PHE A 1 203 ? 16.480 -10.734 -15.098 1.00 93.88 203 PHE A O 1
ATOM 1590 N N . VAL A 1 204 ? 15.058 -9.261 -14.173 1.00 90.81 204 VAL A N 1
ATOM 1591 C CA . VAL A 1 204 ? 13.924 -9.561 -15.067 1.00 90.81 204 VAL A CA 1
ATOM 1592 C C . VAL A 1 204 ? 13.439 -8.317 -15.805 1.00 90.81 204 VAL A C 1
ATOM 1594 O O . VAL A 1 204 ? 13.486 -8.279 -17.037 1.00 90.81 204 VAL A O 1
ATOM 1597 N N . LEU A 1 205 ? 12.968 -7.292 -15.088 1.00 84.88 205 LEU A N 1
ATOM 1598 C CA . LEU A 1 205 ? 12.284 -6.163 -15.732 1.00 84.88 205 LEU A CA 1
ATOM 1599 C C . LEU A 1 205 ? 13.238 -5.279 -16.544 1.00 84.88 205 LEU A C 1
ATOM 1601 O O . LEU A 1 205 ? 12.894 -4.880 -17.661 1.00 84.88 205 LEU A O 1
ATOM 1605 N N . MET A 1 206 ? 14.434 -5.011 -16.016 1.00 81.38 206 MET A N 1
ATOM 1606 C CA . MET A 1 206 ? 15.392 -4.063 -16.606 1.00 81.38 206 MET A CA 1
ATOM 1607 C C . MET A 1 206 ? 16.400 -4.698 -17.561 1.00 81.38 206 MET A C 1
ATOM 1609 O O . MET A 1 206 ? 17.252 -3.998 -18.104 1.00 81.38 206 MET A O 1
ATOM 1613 N N . GLN A 1 207 ? 16.301 -6.006 -17.794 1.00 73.12 207 GLN A N 1
ATOM 1614 C CA . GLN A 1 207 ? 17.079 -6.648 -18.845 1.00 73.12 207 GLN A CA 1
ATOM 1615 C C . GLN A 1 207 ? 16.572 -6.178 -20.223 1.00 73.12 207 GLN A C 1
ATOM 1617 O O . GLN A 1 207 ? 15.350 -6.055 -20.395 1.00 73.12 207 GLN A O 1
ATOM 1622 N N . PRO A 1 208 ? 17.477 -5.882 -21.174 1.00 61.03 208 PRO A N 1
ATOM 1623 C CA . PRO A 1 208 ? 17.109 -5.452 -22.522 1.00 61.03 208 PRO A CA 1
ATOM 1624 C C . PRO A 1 208 ? 16.223 -6.471 -23.249 1.00 61.03 208 PRO A C 1
ATOM 1626 O O . PRO A 1 208 ? 16.382 -7.691 -23.019 1.00 61.03 208 PRO A O 1
#

Foldseek 3Di:
DPLVVLLVCVCVLCVVLLVVLVCLLVVLLQVLLVCCVVCVVVLVVLVVVVVVCCCDDLNVQLVVVLVVLDLVSNLVSQLCCCLPVVQVVQAQVVLLVPLVSLSVRSSVVSSSNSNHQVDADDLRDPQLSVLVVVLCVLLNSLSSLSSSLSVQLVCLQVPVVSVVDPDSVVSNVVSSVSSVSSSVVSSVSSSVSSSSVSCSSSPGRPDD

pLDDT: mean 95.9, std 4.47, range [61.03, 98.75]